Protein AF-A0A3D4JYQ1-F1 (afdb_monomer_lite)

Foldseek 3Di:
DDPVVVVVVVVVVVVCVPVQQVQKDKAKDQDPVDSFAEAEPDFGWIKIKIGNGQKFKDADPFKKKWKWWAWQFKWADDPPDNDTDTDRIDIDMDGQDPDPDPDRMRMDIGPRMGTGNPVPDQKIKMKMWIAQMWIDHPHDIDGHHPVRTSIDIDMGGYHYPFFDADDQWDKDWPDALEQEQAPVFDKDKIKIWTWRQDPFKWWAAQPKFKDKFFDQLVQWDPVLNPQQQKFKAFPPPRHTQAFDRADPVHNTGGGPGTDIRGHGGTIMTMGIRTTGHHADPVNHFAWGKMWMWIDDTPRHHTDIDIDIRTYDDDDDDD

Structure (mmCIF, N/CA/C/O backbone):
data_AF-A0A3D4JYQ1-F1
#
_entry.id   AF-A0A3D4JYQ1-F1
#
loop_
_atom_site.group_PDB
_atom_site.id
_atom_site.type_symbol
_atom_site.label_atom_id
_atom_site.label_alt_id
_atom_site.label_comp_id
_atom_site.label_asym_id
_atom_site.label_entity_id
_atom_site.label_seq_id
_atom_site.pdbx_PDB_ins_code
_atom_site.Cartn_x
_atom_site.Cartn_y
_atom_site.Cartn_z
_atom_site.occupancy
_atom_site.B_iso_or_equiv
_atom_site.auth_seq_id
_atom_site.auth_comp_id
_atom_site.auth_asym_id
_atom_site.auth_atom_id
_atom_site.pdbx_PDB_model_num
ATOM 1 N N . GLU A 1 1 ? 30.936 3.587 36.027 1.00 44.81 1 GLU A N 1
ATOM 2 C CA . GLU A 1 1 ? 29.499 3.406 35.729 1.00 44.81 1 GLU A CA 1
ATOM 3 C C . GLU A 1 1 ? 28.766 4.711 35.993 1.00 44.81 1 GLU A C 1
ATOM 5 O O . GLU A 1 1 ? 29.035 5.365 36.992 1.00 44.81 1 GLU A O 1
ATOM 10 N N . ASN A 1 2 ? 27.949 5.151 35.038 1.00 40.50 2 ASN A N 1
ATOM 11 C CA . ASN A 1 2 ? 27.392 6.502 34.993 1.00 40.50 2 ASN A CA 1
ATOM 12 C C . ASN A 1 2 ? 26.253 6.668 36.011 1.00 40.50 2 ASN A C 1
ATOM 14 O O . ASN A 1 2 ? 25.218 6.021 35.871 1.00 40.50 2 ASN A O 1
ATOM 18 N N . LEU A 1 3 ? 26.404 7.590 36.969 1.00 45.00 3 LEU A N 1
ATOM 19 C CA . LEU A 1 3 ? 25.365 7.990 37.939 1.00 45.00 3 LEU A CA 1
ATOM 20 C C . LEU A 1 3 ? 24.028 8.367 37.267 1.00 45.00 3 LEU A C 1
ATOM 22 O O . LEU A 1 3 ? 22.957 8.178 37.844 1.00 45.00 3 LEU A O 1
ATOM 26 N N . VAL A 1 4 ? 24.087 8.840 36.018 1.00 45.72 4 VAL A N 1
ATOM 27 C CA . VAL A 1 4 ? 22.922 9.155 35.179 1.00 45.72 4 VAL A CA 1
ATOM 28 C C . VAL A 1 4 ? 22.135 7.893 34.798 1.00 45.72 4 VAL A C 1
ATOM 30 O O . VAL A 1 4 ? 20.911 7.893 34.888 1.00 45.72 4 VAL A O 1
ATOM 33 N N . ASN A 1 5 ? 22.812 6.785 34.479 1.00 45.00 5 ASN A N 1
ATOM 34 C CA . ASN A 1 5 ? 22.151 5.523 34.126 1.00 45.00 5 ASN A CA 1
ATOM 35 C C . ASN A 1 5 ? 21.511 4.857 35.350 1.00 45.00 5 ASN A C 1
ATOM 37 O O . ASN A 1 5 ? 20.438 4.270 35.239 1.00 45.00 5 ASN A O 1
ATOM 41 N N . THR A 1 6 ? 22.106 5.005 36.537 1.00 50.09 6 THR A N 1
ATOM 42 C CA . THR A 1 6 ? 21.517 4.505 37.789 1.00 50.09 6 THR A CA 1
ATOM 43 C C . THR A 1 6 ? 20.301 5.332 38.220 1.00 50.09 6 THR A C 1
ATOM 45 O O . THR A 1 6 ? 19.352 4.783 38.778 1.00 50.09 6 THR A O 1
ATOM 48 N N . SER A 1 7 ? 20.301 6.643 37.943 1.00 44.47 7 SER A N 1
ATOM 49 C CA . SER A 1 7 ? 19.170 7.541 38.216 1.00 44.47 7 SER A CA 1
ATOM 50 C C . SER A 1 7 ? 17.996 7.290 37.265 1.00 44.47 7 SER A C 1
ATOM 52 O O . SER A 1 7 ? 16.873 7.115 37.729 1.00 44.47 7 SER A O 1
ATOM 54 N N . ILE A 1 8 ? 18.257 7.152 35.958 1.00 50.72 8 ILE A N 1
ATOM 55 C CA . ILE A 1 8 ? 17.245 6.769 34.956 1.00 50.72 8 ILE A CA 1
ATOM 56 C C . ILE A 1 8 ? 16.691 5.373 35.264 1.00 50.72 8 ILE A C 1
ATOM 58 O O . ILE A 1 8 ? 15.478 5.181 35.259 1.00 50.72 8 ILE A O 1
ATOM 62 N N . GLY A 1 9 ? 17.561 4.427 35.633 1.00 38.31 9 GLY A N 1
ATOM 63 C CA . GLY A 1 9 ? 17.165 3.100 36.098 1.00 38.31 9 GLY A CA 1
ATOM 64 C C . GLY A 1 9 ? 16.239 3.167 37.311 1.00 38.31 9 GLY A C 1
ATOM 65 O O . GLY A 1 9 ? 15.162 2.583 37.282 1.00 38.31 9 GLY A O 1
ATOM 66 N N . LYS A 1 10 ? 16.582 3.942 38.350 1.00 45.69 10 LYS A N 1
ATOM 67 C CA . LYS A 1 10 ? 15.708 4.149 39.520 1.00 45.69 10 LYS A CA 1
ATOM 68 C C . LYS A 1 10 ? 14.401 4.869 39.180 1.00 45.69 10 LYS A C 1
ATOM 70 O O . LYS A 1 10 ? 13.386 4.527 39.774 1.00 45.69 10 LYS A O 1
ATOM 75 N N . HIS A 1 11 ? 14.395 5.815 38.241 1.00 38.16 11 HIS A N 1
ATOM 76 C CA . HIS A 1 11 ? 13.181 6.520 37.812 1.00 38.16 11 HIS A CA 1
ATOM 77 C C . HIS A 1 11 ? 12.234 5.597 37.028 1.00 38.16 11 HIS A C 1
ATOM 79 O O . HIS A 1 11 ? 11.039 5.568 37.311 1.00 38.16 11 HIS A O 1
ATOM 85 N N . LEU A 1 12 ? 12.770 4.745 36.149 1.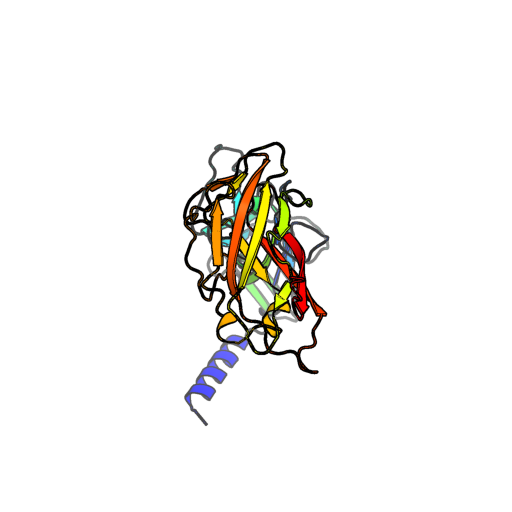00 38.06 12 LEU A N 1
ATOM 86 C CA . LEU A 1 12 ? 12.016 3.681 35.474 1.00 38.06 12 LEU A CA 1
ATOM 87 C C . LEU A 1 12 ? 11.562 2.581 36.457 1.00 38.06 12 LEU A C 1
ATOM 89 O O . LEU A 1 12 ? 10.465 2.044 36.326 1.00 38.06 12 LEU A O 1
ATOM 93 N N . THR A 1 13 ? 12.353 2.294 37.498 1.00 39.12 13 THR A N 1
ATOM 94 C CA . THR A 1 13 ? 11.993 1.341 38.572 1.00 39.12 13 THR A CA 1
ATOM 95 C C . THR A 1 13 ? 10.912 1.907 39.516 1.00 39.12 13 THR A C 1
ATOM 97 O O . THR A 1 13 ? 10.127 1.166 40.099 1.00 39.12 13 THR A O 1
ATOM 100 N N . LEU A 1 14 ? 10.845 3.233 39.687 1.00 36.00 14 LEU A N 1
ATOM 101 C CA . LEU A 1 14 ? 9.805 3.915 40.471 1.00 36.00 14 LEU A CA 1
ATOM 102 C C . LEU A 1 14 ? 8.506 4.109 39.676 1.00 36.00 14 LEU A C 1
ATOM 104 O O . LEU A 1 14 ? 7.437 4.045 40.275 1.00 36.00 14 LEU A O 1
ATOM 108 N N . LEU A 1 15 ? 8.577 4.260 38.349 1.00 37.56 15 LEU A N 1
ATOM 109 C CA . LEU A 1 15 ? 7.403 4.239 37.464 1.00 37.56 15 LEU A CA 1
ATOM 110 C C . LEU A 1 15 ? 6.826 2.822 37.283 1.00 37.56 15 LEU A C 1
ATOM 112 O O . LEU A 1 15 ? 5.616 2.673 37.161 1.00 37.56 15 LEU A O 1
ATOM 116 N N . SER A 1 16 ? 7.660 1.781 37.379 1.00 33.56 16 SER A N 1
ATOM 117 C CA . SER A 1 16 ? 7.231 0.368 37.386 1.00 33.56 16 SER A CA 1
ATOM 118 C C . SER A 1 16 ? 6.733 -0.139 38.749 1.00 33.56 16 SER A C 1
ATOM 120 O O . SER A 1 16 ? 6.305 -1.285 38.863 1.00 33.56 16 SER A O 1
ATOM 122 N N . LYS A 1 17 ? 6.653 0.714 39.784 1.00 36.03 17 LYS A N 1
ATOM 123 C CA . LYS A 1 17 ? 5.903 0.422 41.027 1.00 36.03 17 LYS A CA 1
ATOM 124 C C . LYS A 1 17 ? 4.383 0.614 40.885 1.00 36.03 17 LYS A C 1
ATOM 126 O O . LYS A 1 17 ? 3.690 0.940 41.843 1.00 36.03 17 LYS A O 1
ATOM 131 N N . SER A 1 18 ? 3.856 0.357 39.694 1.00 41.53 18 SER A N 1
ATOM 132 C CA . SER A 1 18 ? 2.449 0.037 39.466 1.00 41.53 18 SER A CA 1
ATOM 133 C C . SER A 1 18 ? 2.370 -1.132 38.482 1.00 41.53 18 SER A C 1
ATOM 135 O O . SER A 1 18 ? 1.742 -1.027 37.433 1.00 41.53 18 SER A O 1
ATOM 137 N N . THR A 1 19 ? 2.981 -2.262 38.853 1.00 47.16 19 THR A N 1
ATOM 138 C CA . THR A 1 19 ? 2.891 -3.573 38.173 1.00 47.16 19 THR A CA 1
ATOM 139 C C . THR A 1 19 ? 1.460 -4.008 37.835 1.00 47.16 19 THR A C 1
ATOM 141 O O . THR A 1 19 ? 1.256 -4.889 37.009 1.00 47.16 19 THR A O 1
ATOM 144 N N . LEU A 1 20 ? 0.461 -3.381 38.456 1.00 50.88 20 LEU A N 1
ATOM 145 C CA . LEU A 1 20 ? -0.956 -3.585 38.191 1.00 50.88 20 LEU A CA 1
ATOM 146 C C . LEU A 1 20 ? -1.379 -3.151 36.765 1.00 50.88 20 LEU A C 1
ATOM 148 O O . LEU A 1 20 ? -2.205 -3.816 36.153 1.00 50.88 20 LEU A O 1
ATOM 152 N N . ILE A 1 21 ? -0.829 -2.067 36.203 1.00 61.91 21 ILE A N 1
ATOM 153 C CA . ILE A 1 21 ? -1.403 -1.445 34.987 1.00 61.91 21 ILE A CA 1
ATOM 154 C C . ILE A 1 21 ? -0.822 -2.019 33.687 1.00 61.91 21 ILE A C 1
ATOM 156 O O . ILE A 1 21 ? -1.546 -2.089 32.700 1.00 61.91 21 ILE A O 1
ATOM 160 N N . ASP A 1 22 ? 0.422 -2.510 33.692 1.00 63.75 22 ASP A N 1
ATOM 161 C CA . ASP A 1 22 ? 1.085 -3.047 32.485 1.00 63.75 22 ASP A CA 1
ATOM 162 C C . ASP A 1 22 ? 0.360 -4.266 31.882 1.00 63.75 22 ASP A C 1
ATOM 164 O O . ASP A 1 22 ? 0.556 -4.602 30.715 1.00 63.75 22 ASP A O 1
ATOM 168 N N . THR A 1 23 ? -0.490 -4.931 32.670 1.00 75.88 23 THR A N 1
ATOM 169 C CA . THR A 1 23 ? -1.292 -6.083 32.227 1.00 75.88 23 THR A CA 1
ATOM 170 C C . THR A 1 23 ? -2.597 -5.694 31.535 1.00 75.88 23 THR A C 1
ATOM 172 O O . THR A 1 23 ? -3.192 -6.527 30.850 1.00 75.88 23 THR A O 1
ATOM 175 N N . VAL A 1 24 ? -3.038 -4.440 31.678 1.00 84.56 24 VAL A N 1
ATOM 176 C CA . VAL A 1 24 ? -4.292 -3.964 31.096 1.00 84.56 24 VAL A CA 1
ATOM 177 C C . VAL A 1 24 ? -4.022 -3.419 29.701 1.00 84.56 24 VAL A C 1
ATOM 179 O O . VAL A 1 24 ? -3.227 -2.503 29.502 1.00 84.56 24 VAL A O 1
ATOM 182 N N . SER A 1 25 ? -4.714 -3.970 28.713 1.00 90.25 25 SER A N 1
ATOM 183 C CA . SER A 1 25 ? -4.625 -3.557 27.315 1.00 90.25 25 SER A CA 1
ATOM 184 C C . SER A 1 25 ? -6.021 -3.442 26.716 1.00 90.25 25 SER A C 1
ATOM 186 O O . SER A 1 25 ? -7.026 -3.661 27.384 1.00 90.25 25 SER A O 1
ATOM 188 N N . PHE A 1 26 ? -6.102 -3.115 25.434 1.00 90.06 26 PHE A N 1
ATOM 189 C CA . PHE A 1 26 ? -7.347 -3.180 24.682 1.00 90.06 26 PHE A CA 1
ATOM 190 C C . PHE A 1 26 ? -7.100 -3.718 23.278 1.00 90.06 26 PHE A C 1
ATOM 192 O O . PHE A 1 26 ? -5.995 -3.613 22.742 1.00 90.06 26 PHE A O 1
ATOM 199 N N . ALA A 1 27 ? -8.120 -4.313 22.681 1.00 90.06 27 ALA A N 1
ATOM 200 C CA . ALA A 1 27 ? -8.136 -4.733 21.294 1.00 90.06 27 ALA A CA 1
ATOM 201 C C . ALA A 1 27 ? -9.132 -3.880 20.508 1.00 90.06 27 ALA A C 1
ATOM 203 O O . ALA A 1 27 ? -10.183 -3.480 21.013 1.00 90.06 27 ALA A O 1
ATOM 204 N N . LEU A 1 28 ? -8.765 -3.610 19.260 1.00 90.25 28 LEU A N 1
ATOM 205 C CA . LEU A 1 28 ? -9.634 -3.048 18.244 1.00 90.25 28 LEU A CA 1
ATOM 206 C C . LEU A 1 28 ? -9.586 -3.991 17.049 1.00 90.25 28 LEU A C 1
ATOM 208 O O . LEU A 1 28 ? -8.499 -4.299 16.561 1.00 90.25 28 LEU A O 1
ATOM 212 N N . SER A 1 29 ? -10.742 -4.443 16.582 1.00 89.25 29 SER A N 1
ATOM 213 C CA . SER A 1 29 ? -10.836 -5.320 15.418 1.00 89.25 29 SER A CA 1
ATOM 214 C C . SER A 1 29 ? -12.083 -4.999 14.612 1.00 89.25 29 SER A C 1
ATOM 216 O O . SER A 1 29 ? -13.152 -4.737 15.151 1.00 89.25 29 SER A O 1
ATOM 218 N N . ASN A 1 30 ? -11.963 -4.997 13.294 1.00 87.50 30 ASN A N 1
ATOM 219 C CA . ASN A 1 30 ? -13.102 -4.855 12.385 1.00 87.50 30 ASN A CA 1
ATOM 220 C C . ASN A 1 30 ? -13.182 -6.018 11.381 1.00 87.50 30 ASN A C 1
ATOM 222 O O . ASN A 1 30 ? -14.046 -6.048 10.508 1.00 87.50 30 ASN A O 1
ATOM 226 N N . ASN A 1 31 ? -12.286 -6.996 11.524 1.00 82.50 31 ASN A N 1
ATOM 227 C CA . ASN A 1 31 ? -12.280 -8.241 10.779 1.00 82.50 31 ASN A CA 1
ATOM 228 C C . ASN A 1 31 ? -11.746 -9.362 11.690 1.00 82.50 31 ASN A C 1
ATOM 230 O O . ASN A 1 31 ? -10.709 -9.199 12.321 1.00 82.50 31 ASN A O 1
ATOM 234 N N . SER A 1 32 ? -12.447 -10.496 11.766 1.00 78.00 32 SER A N 1
ATOM 235 C CA . SER A 1 32 ? -12.074 -11.632 12.622 1.00 78.00 32 SER A CA 1
ATOM 236 C C . SER A 1 32 ? -10.966 -12.521 12.045 1.00 78.00 32 SER A C 1
ATOM 238 O O . SER A 1 32 ? -10.441 -13.374 12.752 1.00 78.00 32 SER A O 1
ATOM 240 N N . ALA A 1 33 ? -10.637 -12.378 10.759 1.00 73.06 33 ALA A N 1
ATOM 241 C CA . ALA A 1 33 ? -9.620 -13.182 10.082 1.00 73.06 33 ALA A CA 1
ATOM 242 C C . ALA A 1 33 ? -8.196 -12.637 10.270 1.00 73.06 33 ALA A C 1
ATOM 244 O O . ALA A 1 33 ? -7.227 -13.355 10.027 1.00 73.06 33 ALA A O 1
ATOM 245 N N . PHE A 1 34 ? -8.063 -11.373 10.677 1.00 74.06 34 PHE A N 1
ATOM 246 C CA . PHE A 1 34 ? -6.782 -10.687 10.777 1.00 74.06 34 PHE A CA 1
ATOM 247 C C . PHE A 1 34 ? -6.627 -10.044 12.151 1.00 74.06 34 PHE A C 1
ATOM 249 O O . PHE A 1 34 ? -7.538 -9.387 12.638 1.00 74.06 34 PHE A O 1
ATOM 256 N N . ASP A 1 35 ? -5.433 -10.148 12.729 1.00 76.38 35 ASP A N 1
ATOM 257 C CA . ASP A 1 35 ? -5.050 -9.431 13.954 1.00 76.38 35 ASP A CA 1
ATOM 258 C C . ASP A 1 35 ? -4.589 -7.988 13.643 1.00 76.38 35 ASP A C 1
ATOM 260 O O . ASP A 1 35 ? -3.552 -7.515 14.104 1.00 76.38 35 ASP A O 1
ATOM 264 N N . LYS A 1 36 ? -5.301 -7.311 12.731 1.00 84.00 36 LYS A N 1
ATOM 265 C CA . LYS A 1 36 ? -4.975 -5.969 12.216 1.00 84.00 36 LYS A CA 1
ATOM 266 C C . LYS A 1 36 ? -6.243 -5.154 12.004 1.00 84.00 36 LYS A C 1
ATOM 268 O O . LYS A 1 36 ? -7.322 -5.712 11.812 1.00 84.00 36 LYS A O 1
ATOM 273 N N . LEU A 1 37 ? -6.096 -3.832 11.958 1.00 87.81 37 LEU A N 1
ATOM 274 C CA . LEU A 1 37 ? -7.164 -2.945 11.506 1.00 87.81 37 LEU A CA 1
ATOM 275 C C . LEU A 1 37 ? -7.216 -2.966 9.981 1.00 87.81 37 LEU A C 1
ATOM 277 O O . LEU A 1 37 ? -6.256 -2.581 9.312 1.00 87.81 37 LEU A O 1
ATOM 281 N N . VAL A 1 38 ? -8.326 -3.450 9.433 1.00 83.00 38 VAL A N 1
ATOM 282 C CA . VAL A 1 38 ? -8.457 -3.713 8.000 1.00 83.00 38 VAL A CA 1
ATOM 283 C C . VAL A 1 38 ? -9.265 -2.608 7.335 1.00 83.00 38 VAL A C 1
ATOM 285 O O . VAL A 1 38 ? -10.319 -2.221 7.822 1.00 83.00 38 VAL A O 1
ATOM 288 N N . ILE A 1 39 ? -8.810 -2.098 6.202 1.00 82.62 39 ILE A N 1
ATOM 289 C CA . ILE A 1 39 ? -9.589 -1.181 5.378 1.00 82.62 39 ILE A CA 1
ATOM 290 C C . ILE A 1 39 ? -10.156 -1.978 4.210 1.00 82.62 39 ILE A C 1
ATOM 292 O O . ILE A 1 39 ? -9.409 -2.594 3.455 1.00 82.62 39 ILE A O 1
ATOM 296 N N . GLU A 1 40 ? -11.479 -2.008 4.085 1.00 77.06 40 GLU A N 1
ATOM 297 C CA . GLU A 1 40 ? -12.206 -2.826 3.107 1.00 77.06 40 GLU A CA 1
ATOM 298 C C . GLU A 1 40 ? -13.166 -1.956 2.291 1.00 77.06 40 GLU A C 1
ATOM 300 O O . GLU A 1 40 ? -13.439 -0.813 2.664 1.00 77.06 40 GLU A O 1
ATOM 305 N N . ASN A 1 41 ? -13.636 -2.470 1.146 1.00 69.06 41 ASN A N 1
ATOM 306 C CA . ASN A 1 41 ? -14.567 -1.730 0.281 1.00 69.06 41 ASN A CA 1
ATOM 307 C C . ASN A 1 41 ? -15.890 -1.462 1.005 1.00 69.06 41 ASN A C 1
ATOM 309 O O . ASN A 1 41 ? -16.410 -0.352 0.933 1.00 69.06 41 ASN A O 1
ATOM 313 N N . ASP A 1 42 ? -16.372 -2.465 1.739 1.00 73.69 42 ASP A N 1
ATOM 314 C CA . ASP A 1 42 ? -17.537 -2.359 2.604 1.00 73.69 42 ASP A CA 1
ATOM 315 C C . ASP A 1 42 ? -17.061 -2.099 4.040 1.00 73.69 42 ASP A C 1
ATOM 317 O O . ASP A 1 42 ? -16.436 -2.979 4.645 1.00 73.69 42 ASP A O 1
ATOM 321 N N . PRO A 1 43 ? -17.312 -0.905 4.608 1.00 70.56 43 PRO A N 1
ATOM 322 C CA . PRO A 1 43 ? -16.897 -0.598 5.966 1.00 70.56 43 PRO A CA 1
ATOM 323 C C . PRO A 1 43 ? -17.549 -1.562 6.957 1.00 70.56 43 PRO A C 1
ATOM 325 O O . PRO A 1 43 ? -18.772 -1.702 6.999 1.00 70.56 43 PRO A O 1
ATOM 328 N N . LYS A 1 44 ? -16.726 -2.202 7.786 1.00 80.38 44 LYS A N 1
ATOM 329 C CA . LYS A 1 44 ? -17.192 -3.037 8.895 1.00 80.38 44 LYS A CA 1
ATOM 330 C C . LYS A 1 44 ? -17.147 -2.267 10.215 1.00 80.38 44 LYS A C 1
ATOM 332 O O . LYS A 1 44 ? -16.206 -1.493 10.410 1.00 80.38 44 LYS A O 1
ATOM 337 N N . PRO A 1 45 ? -18.105 -2.509 11.131 1.00 83.12 45 PRO A N 1
ATOM 338 C CA . PRO A 1 45 ? -18.074 -1.933 12.470 1.00 83.12 45 PRO A CA 1
ATOM 339 C C . PRO A 1 45 ? -16.764 -2.241 13.195 1.00 83.12 45 PRO A C 1
ATOM 341 O O . PRO A 1 45 ? -16.210 -3.337 13.066 1.00 83.12 45 PRO A O 1
ATOM 344 N N . LEU A 1 46 ? -16.296 -1.289 14.001 1.00 86.94 46 LEU A N 1
ATOM 345 C CA . LEU A 1 46 ? -15.127 -1.488 14.849 1.00 86.94 46 LEU A CA 1
ATOM 346 C C . LEU A 1 46 ? -15.565 -2.107 16.180 1.00 86.94 46 LEU A C 1
ATOM 348 O O . LEU A 1 46 ? -16.352 -1.523 16.924 1.00 86.94 46 LEU A O 1
ATOM 352 N N . SER A 1 47 ? -15.044 -3.287 16.484 1.00 88.12 47 SER A N 1
ATOM 353 C CA . SER A 1 47 ? -15.209 -3.959 17.769 1.00 88.12 47 SER A CA 1
ATOM 354 C C . SER A 1 47 ? -14.096 -3.529 18.713 1.00 88.12 47 SER A C 1
ATOM 356 O O . SER A 1 47 ? -12.921 -3.520 18.348 1.00 88.12 47 SER A O 1
ATOM 358 N N . PHE A 1 48 ? -14.480 -3.169 19.929 1.00 88.12 48 PHE A N 1
ATOM 359 C CA . PHE A 1 48 ? -13.600 -2.823 21.032 1.00 88.12 48 PHE A CA 1
ATOM 360 C C . PHE A 1 48 ? -13.720 -3.878 22.126 1.00 88.12 48 PHE A C 1
ATOM 362 O O . PHE A 1 48 ? -14.830 -4.271 22.491 1.00 88.12 48 PHE A O 1
ATOM 369 N N . GLU A 1 49 ? -12.585 -4.264 22.697 1.00 88.44 49 GLU A N 1
ATOM 370 C CA . GLU A 1 49 ? -12.511 -5.120 23.876 1.00 88.44 49 GLU A CA 1
ATOM 371 C C . GLU A 1 49 ? -11.426 -4.608 24.824 1.00 88.44 49 GLU A C 1
ATOM 373 O O . GLU A 1 49 ? -10.273 -4.438 24.429 1.00 88.44 49 GLU A O 1
ATOM 378 N N . LEU A 1 50 ? -11.775 -4.378 26.088 1.00 87.81 50 LEU A N 1
ATOM 379 C CA . LEU A 1 50 ? -10.789 -4.186 27.142 1.00 87.81 50 LEU A CA 1
ATOM 380 C C . LEU A 1 50 ? -10.273 -5.547 27.602 1.00 87.81 50 LEU A C 1
ATOM 382 O O . LEU A 1 50 ? -11.058 -6.429 27.948 1.00 87.81 50 LEU A O 1
ATOM 386 N N . LEU A 1 51 ? -8.954 -5.668 27.670 1.00 89.00 51 LEU A N 1
ATOM 387 C CA . LEU A 1 51 ? -8.240 -6.846 28.131 1.00 89.00 51 LEU A CA 1
ATOM 388 C C . LEU A 1 51 ? -7.684 -6.539 29.527 1.00 89.00 51 LEU A C 1
ATOM 390 O O . LEU A 1 51 ? -6.620 -5.928 29.626 1.00 89.00 51 LEU A O 1
ATOM 394 N N . PRO A 1 52 ? -8.389 -6.908 30.609 1.00 81.81 52 PRO A N 1
ATOM 395 C CA . PRO A 1 52 ? -7.958 -6.579 31.967 1.00 81.81 52 PRO A CA 1
ATOM 396 C C . PRO A 1 52 ? -6.731 -7.357 32.457 1.00 81.81 52 PRO A C 1
ATOM 398 O O . PRO A 1 52 ? -6.212 -7.051 33.529 1.00 81.81 52 PRO A O 1
ATOM 401 N N . GLY A 1 53 ? -6.281 -8.372 31.714 1.00 84.62 53 GLY A N 1
ATOM 402 C CA . GLY A 1 53 ? -5.227 -9.272 32.165 1.00 84.62 53 GLY A CA 1
ATOM 403 C C . GLY A 1 53 ? -5.683 -10.058 33.393 1.00 84.62 53 GLY A C 1
ATOM 404 O O . GLY A 1 53 ? -6.684 -10.766 33.341 1.00 84.62 53 GLY A O 1
ATOM 405 N N . GLU A 1 54 ? -4.957 -9.913 34.498 1.00 82.19 54 GLU A N 1
ATOM 406 C CA . GLU A 1 54 ? -5.264 -10.569 35.778 1.00 82.19 54 GLU A CA 1
ATOM 407 C C . GLU A 1 54 ? -6.205 -9.734 36.671 1.00 82.19 54 GLU A C 1
ATOM 409 O O . GLU A 1 54 ? -6.470 -10.111 37.810 1.00 82.19 54 GLU A O 1
ATOM 414 N N . MET A 1 55 ? -6.692 -8.585 36.185 1.00 82.25 55 MET A N 1
ATOM 415 C CA . MET A 1 55 ? -7.595 -7.702 36.931 1.00 82.25 55 MET A CA 1
ATOM 416 C C . MET A 1 55 ? -9.056 -8.119 36.778 1.00 82.25 55 MET A C 1
ATOM 418 O O . MET A 1 55 ? -9.498 -8.542 35.711 1.00 82.25 55 MET A O 1
ATOM 422 N N . THR A 1 56 ? -9.854 -7.866 37.808 1.00 83.44 56 THR A N 1
ATOM 423 C CA . THR A 1 56 ? -11.308 -7.760 37.671 1.00 83.44 56 THR A CA 1
ATOM 424 C C . THR A 1 56 ? -11.700 -6.308 37.416 1.00 83.44 56 THR A C 1
ATOM 426 O O . THR A 1 56 ? -11.051 -5.377 37.901 1.00 83.44 56 THR A O 1
ATOM 429 N N . ILE A 1 57 ? -12.756 -6.105 36.623 1.00 82.44 57 ILE A N 1
ATOM 430 C CA . ILE A 1 57 ? -13.274 -4.774 36.303 1.00 82.44 57 ILE A CA 1
ATOM 431 C C . ILE A 1 57 ? -14.660 -4.607 36.915 1.00 82.44 57 ILE A C 1
ATOM 433 O O . ILE A 1 57 ? -15.594 -5.322 36.556 1.00 82.44 57 ILE A O 1
ATOM 437 N N . GLU A 1 58 ? -14.815 -3.595 37.760 1.00 82.56 58 GLU A N 1
ATOM 438 C CA . GLU A 1 58 ? -16.113 -3.153 38.260 1.00 82.56 58 GLU A CA 1
ATOM 439 C C . GLU A 1 58 ? -16.525 -1.846 37.574 1.00 82.56 58 GLU A C 1
ATOM 441 O O . GLU A 1 58 ? -15.765 -0.872 37.508 1.00 82.56 58 GLU A O 1
ATOM 446 N N . ARG A 1 59 ? -17.749 -1.835 37.038 1.00 76.25 59 ARG A N 1
ATOM 447 C CA . ARG A 1 59 ? -18.339 -0.683 36.345 1.00 76.25 59 ARG A CA 1
ATOM 448 C C . ARG A 1 59 ? -19.115 0.178 37.335 1.00 76.25 59 ARG A C 1
ATOM 450 O O . ARG A 1 59 ? -19.749 -0.338 38.250 1.00 76.25 59 ARG A O 1
ATOM 457 N N . GLN A 1 60 ? -19.105 1.483 37.107 1.00 74.81 60 GLN A N 1
ATOM 458 C CA . GLN A 1 60 ? -19.979 2.438 37.787 1.00 74.81 60 GLN A CA 1
ATOM 459 C C . GLN A 1 60 ? -21.058 2.913 36.801 1.00 74.81 60 GLN A C 1
ATOM 461 O O . GLN A 1 60 ? -20.853 2.856 35.590 1.00 74.81 60 GLN A O 1
ATOM 466 N N . ASP A 1 61 ? -22.184 3.442 37.288 1.00 69.81 61 ASP A N 1
ATOM 467 C CA . ASP A 1 61 ? -23.357 3.802 36.459 1.00 69.81 61 ASP A CA 1
ATOM 468 C C . ASP A 1 61 ? -23.069 4.777 35.297 1.00 69.81 61 ASP A C 1
ATOM 470 O O . ASP A 1 61 ? -23.857 4.894 34.363 1.00 69.81 61 ASP A O 1
ATOM 474 N N . ASN A 1 62 ? -21.925 5.467 35.330 1.00 75.75 62 ASN A N 1
ATOM 475 C CA . ASN A 1 62 ? -21.470 6.394 34.295 1.00 75.75 62 ASN A CA 1
ATOM 476 C C . ASN A 1 62 ? -20.084 6.028 33.740 1.00 75.75 62 ASN A C 1
ATOM 478 O O . ASN A 1 62 ? -19.306 6.926 33.388 1.00 75.75 62 ASN A O 1
ATOM 482 N N . SER A 1 63 ? -19.732 4.739 33.708 1.00 77.94 63 SER A N 1
ATOM 483 C CA . SER A 1 63 ? -18.520 4.279 33.031 1.00 77.94 63 SER A CA 1
ATOM 484 C C . SER A 1 63 ? -18.560 4.686 31.564 1.00 77.94 63 SER A C 1
ATOM 486 O O . SER A 1 63 ? -19.510 4.403 30.831 1.00 77.94 63 SER A O 1
ATOM 488 N N . ALA A 1 64 ? -17.502 5.351 31.132 1.00 80.00 64 ALA A N 1
ATOM 489 C CA . ALA A 1 64 ? -17.355 5.802 29.764 1.00 80.00 64 ALA A CA 1
ATOM 490 C C . ALA A 1 64 ? -15.904 5.655 29.362 1.00 80.00 64 ALA A C 1
ATOM 492 O O . ALA A 1 64 ? -15.005 5.695 30.206 1.00 80.00 64 ALA A O 1
ATOM 493 N N . ALA A 1 65 ? -15.668 5.539 28.069 1.00 83.56 65 ALA A N 1
ATOM 494 C CA . ALA A 1 65 ? -14.315 5.599 27.577 1.00 83.56 65 ALA A CA 1
ATOM 495 C C . ALA A 1 65 ? -14.234 6.338 26.248 1.00 83.56 65 ALA A C 1
ATOM 497 O O . ALA A 1 65 ? -15.252 6.661 25.629 1.00 83.56 65 ALA A O 1
ATOM 498 N N . LYS A 1 66 ? -13.014 6.738 25.905 1.00 86.00 66 LYS A N 1
ATOM 499 C CA . LYS A 1 66 ? -12.705 7.575 24.755 1.00 86.00 66 LYS A CA 1
ATOM 500 C C . LYS A 1 66 ? -11.529 6.985 24.001 1.00 86.00 66 LYS A C 1
ATOM 502 O O . LYS A 1 66 ? -10.500 6.712 24.610 1.00 86.00 66 LYS A O 1
ATOM 507 N N . LEU A 1 67 ? -11.679 6.815 22.692 1.00 86.06 67 LEU A N 1
ATOM 508 C CA . LEU A 1 67 ? -10.554 6.554 21.797 1.00 86.06 67 LEU A CA 1
ATOM 509 C C . LEU A 1 67 ? -10.106 7.877 21.187 1.00 86.06 67 LEU A C 1
ATOM 511 O O . LEU A 1 67 ? -10.943 8.648 20.711 1.00 86.06 67 LEU A O 1
ATOM 515 N N . LYS A 1 68 ? -8.797 8.115 21.201 1.00 86.31 68 LYS A N 1
ATOM 516 C CA . LYS A 1 68 ? -8.136 9.241 20.545 1.00 86.31 68 LYS A CA 1
ATOM 517 C C . LYS A 1 68 ? -7.165 8.712 19.502 1.00 86.31 68 LYS A C 1
ATOM 519 O O . LYS A 1 68 ? -6.367 7.816 19.788 1.00 86.31 68 LYS A O 1
ATOM 524 N N . VAL A 1 69 ? -7.233 9.275 18.301 1.00 82.69 69 VAL A N 1
ATOM 525 C CA . VAL A 1 69 ? -6.335 8.951 17.187 1.00 82.69 69 VAL A CA 1
ATOM 526 C C . VAL A 1 69 ? -5.972 10.200 16.406 1.00 82.69 69 VAL A C 1
ATOM 528 O O . VAL A 1 69 ? -6.758 11.147 16.349 1.00 82.69 69 VAL A O 1
ATOM 531 N N . LYS A 1 70 ? -4.820 10.146 15.733 1.00 74.19 70 LYS A N 1
ATOM 532 C CA . LYS A 1 70 ? -4.387 11.185 14.800 1.00 74.19 70 LYS A CA 1
ATOM 533 C C . LYS A 1 70 ? -5.376 11.333 13.635 1.00 74.19 70 LYS A C 1
ATOM 535 O O . LYS A 1 70 ? -5.915 10.344 13.129 1.00 74.19 70 LYS A O 1
ATOM 540 N N . LYS A 1 71 ? -5.558 12.573 13.174 1.00 70.62 71 LYS A N 1
ATOM 541 C CA . LYS A 1 71 ? -6.368 12.936 12.004 1.00 70.62 71 LYS A CA 1
ATOM 542 C C . LYS A 1 71 ? -6.153 12.042 10.789 1.00 70.62 71 LYS A C 1
ATOM 544 O O . LYS A 1 71 ? -5.033 11.665 10.449 1.00 70.62 71 LYS A O 1
ATOM 549 N N . GLY A 1 72 ? -7.250 11.810 10.072 1.00 67.44 72 GLY A N 1
ATOM 550 C CA . GLY A 1 72 ? -7.246 11.102 8.798 1.00 67.44 72 GLY A CA 1
ATOM 551 C C . GLY A 1 72 ? -7.314 9.586 8.940 1.00 67.44 72 GLY A C 1
ATOM 552 O O . GLY A 1 72 ? -7.233 8.904 7.924 1.00 67.44 72 GLY A O 1
ATOM 553 N N . PHE A 1 73 ? -7.484 9.049 10.152 1.00 78.19 73 PHE A N 1
ATOM 554 C CA . PHE A 1 73 ? -7.600 7.607 10.350 1.00 78.19 73 PHE A CA 1
ATOM 555 C C . PHE A 1 73 ? -9.036 7.099 10.428 1.00 78.19 73 PHE A C 1
ATOM 557 O O . PHE A 1 73 ? -9.401 6.202 9.674 1.00 78.19 73 PHE A O 1
ATOM 564 N N . PHE A 1 74 ? -9.846 7.673 11.312 1.00 77.56 74 PHE A N 1
ATOM 565 C CA . PHE A 1 74 ? -11.253 7.324 11.461 1.00 77.56 74 PHE A CA 1
ATOM 566 C C . PHE A 1 74 ? -12.147 8.389 10.821 1.00 77.56 74 PHE A C 1
ATOM 568 O O . PHE A 1 74 ? -11.838 9.579 10.864 1.00 77.56 74 PHE A O 1
ATOM 575 N N . GLN A 1 75 ? -13.277 7.954 10.275 1.00 75.12 75 GLN A N 1
ATOM 576 C CA . GLN A 1 75 ? -14.349 8.805 9.775 1.00 75.12 75 GLN A CA 1
ATOM 577 C C . GLN A 1 75 ? -15.678 8.313 10.357 1.00 75.12 75 GLN A C 1
ATOM 579 O O . GLN A 1 75 ? -16.042 7.150 10.180 1.00 75.12 75 GLN A O 1
ATOM 584 N N . TYR A 1 76 ? -16.390 9.199 11.057 1.00 71.31 76 TYR A N 1
ATOM 585 C CA . TYR A 1 76 ? -17.679 8.909 11.686 1.00 71.31 76 TYR A CA 1
ATOM 586 C C . TYR A 1 76 ? -18.829 9.482 10.850 1.00 71.31 76 TYR A C 1
ATOM 588 O O . TYR A 1 76 ? -18.766 10.637 10.425 1.00 71.31 76 TYR A O 1
ATOM 596 N N . SER A 1 77 ? -19.882 8.696 10.621 1.00 62.28 77 SER A N 1
ATOM 597 C CA . SER A 1 77 ? -21.108 9.183 9.979 1.00 62.28 77 SER A CA 1
ATOM 598 C C . SER A 1 77 ? -22.076 9.708 11.038 1.00 62.28 77 SER A C 1
ATOM 600 O O . SER A 1 77 ? -22.732 8.942 11.739 1.00 62.28 77 SER A O 1
ATOM 602 N N . ALA A 1 78 ? -22.182 11.031 11.177 1.00 53.81 78 ALA A N 1
ATOM 603 C CA . ALA A 1 78 ? -23.159 11.634 12.077 1.00 53.81 78 ALA A CA 1
ATOM 604 C C . ALA A 1 78 ? -24.570 11.552 11.465 1.00 53.81 78 ALA A C 1
ATOM 606 O O . ALA A 1 78 ? -24.917 12.318 10.565 1.00 53.81 78 ALA A O 1
ATOM 607 N N . VAL A 1 79 ? -25.402 10.650 11.999 1.00 44.56 79 VAL A N 1
ATOM 608 C CA . VAL A 1 79 ? -26.794 10.378 11.570 1.00 44.56 79 VAL A CA 1
ATOM 609 C C . VAL A 1 79 ? -27.693 11.633 11.558 1.00 44.56 79 VAL A C 1
ATOM 611 O O . VAL A 1 79 ? -28.749 11.628 10.935 1.00 44.56 79 VAL A O 1
ATOM 614 N N . GLN A 1 80 ? -27.295 12.731 12.213 1.00 39.47 80 GLN A N 1
ATOM 615 C CA . GLN A 1 80 ? -28.132 13.927 12.373 1.00 39.47 80 GLN A CA 1
ATOM 616 C C . GLN A 1 80 ? -27.714 15.153 11.552 1.00 39.47 80 GLN A C 1
ATOM 618 O O . GLN A 1 80 ? -28.493 16.102 11.498 1.00 39.47 80 GLN A O 1
ATOM 623 N N . THR A 1 81 ? -26.540 15.182 10.914 1.00 36.41 81 THR A N 1
ATOM 624 C CA . THR A 1 81 ? -26.036 16.445 10.334 1.00 36.41 81 THR A CA 1
ATOM 625 C C . THR A 1 81 ? -25.552 16.382 8.890 1.00 36.41 81 THR A C 1
ATOM 627 O O . THR A 1 81 ? -25.263 17.443 8.349 1.00 36.41 81 THR A O 1
ATOM 630 N N . ASN A 1 82 ? -25.465 15.214 8.231 1.00 42.12 82 ASN A N 1
ATOM 631 C CA . ASN A 1 82 ? -24.806 15.075 6.910 1.00 42.12 82 ASN A CA 1
ATOM 632 C C . ASN A 1 82 ? -23.397 15.714 6.847 1.00 42.12 82 ASN A C 1
ATOM 634 O O . ASN A 1 82 ? -22.836 15.893 5.768 1.00 42.12 82 ASN A O 1
ATOM 638 N N . ASN A 1 83 ? -22.815 16.040 8.002 1.00 37.41 83 ASN A N 1
ATOM 639 C CA . ASN A 1 83 ? -21.523 16.679 8.125 1.00 37.41 83 ASN A CA 1
ATOM 640 C C . ASN A 1 83 ? -20.518 15.607 8.526 1.00 37.41 83 ASN A C 1
ATOM 642 O O . ASN A 1 83 ? -20.624 14.993 9.587 1.00 37.41 83 ASN A O 1
ATOM 646 N N . THR A 1 84 ? -19.531 15.390 7.666 1.00 51.41 84 THR A N 1
ATOM 647 C CA . THR A 1 84 ? -18.294 14.701 8.025 1.00 51.41 84 THR A CA 1
ATOM 648 C C . THR A 1 84 ? -17.456 15.646 8.876 1.00 51.41 84 THR A C 1
ATOM 650 O O . THR A 1 84 ? -16.919 16.625 8.358 1.00 51.41 84 THR A O 1
ATOM 653 N N . GLU A 1 85 ? -17.362 15.386 10.178 1.00 48.19 85 GLU A N 1
ATOM 654 C CA . GLU A 1 85 ? -16.456 16.131 11.052 1.00 48.19 85 GLU A CA 1
ATOM 655 C C . GLU A 1 85 ? -15.036 15.559 10.952 1.00 48.19 85 GLU A C 1
ATOM 657 O O . GLU A 1 85 ? -14.784 14.396 11.269 1.00 48.19 85 GLU A O 1
ATOM 662 N N . GLU A 1 86 ? -14.099 16.396 10.505 1.00 46.78 86 GLU A N 1
ATOM 663 C CA . GLU A 1 86 ? -12.664 16.123 10.528 1.00 46.78 86 GLU A CA 1
ATOM 664 C C . GLU A 1 86 ? -12.014 16.950 11.652 1.00 46.78 86 GLU A C 1
ATOM 666 O O . GLU A 1 86 ? -11.862 18.163 11.526 1.00 46.78 86 GLU A O 1
ATOM 671 N N . SER A 1 87 ? -11.609 16.299 12.745 1.00 47.69 87 SER A N 1
ATOM 672 C CA . SER A 1 87 ? -10.851 16.904 13.856 1.00 47.69 87 SER A CA 1
ATOM 673 C C . SER A 1 87 ? -9.419 16.355 13.894 1.00 47.69 87 SER A C 1
ATOM 675 O O . SER A 1 87 ? -9.172 15.242 13.422 1.00 47.69 87 SER A O 1
ATOM 677 N N . ASP A 1 88 ? -8.475 17.139 14.431 1.00 43.06 88 ASP A N 1
ATOM 678 C CA . ASP A 1 88 ? -7.065 16.739 14.588 1.00 43.06 88 ASP A CA 1
ATOM 679 C C . ASP A 1 88 ? -6.906 15.524 15.512 1.00 43.06 88 ASP A C 1
ATOM 681 O O . ASP A 1 88 ? -6.111 14.624 15.228 1.00 43.06 88 ASP A O 1
ATOM 685 N N . ASP A 1 89 ? -7.769 15.472 16.526 1.00 54.06 89 ASP A N 1
ATOM 686 C CA . ASP A 1 89 ? -8.022 14.318 17.373 1.00 54.06 89 ASP A CA 1
ATOM 687 C C . ASP A 1 89 ? -9.483 13.905 17.181 1.00 54.06 89 ASP A C 1
ATOM 689 O O . ASP A 1 89 ? -10.405 14.653 17.540 1.00 54.06 89 ASP A O 1
ATOM 693 N N . LEU A 1 90 ? -9.725 12.727 16.597 1.00 61.72 90 LEU A N 1
ATOM 694 C CA . LEU A 1 90 ? -11.081 12.180 16.585 1.00 61.72 90 LEU A CA 1
ATOM 695 C C . LEU A 1 90 ? -11.344 11.514 17.933 1.00 61.72 90 LEU A C 1
ATOM 697 O O . LEU A 1 90 ? -10.741 10.494 18.262 1.00 61.72 90 LEU A O 1
ATOM 701 N N . HIS A 1 91 ? -12.257 12.104 18.701 1.00 68.62 91 HIS A N 1
ATOM 702 C CA . HIS A 1 91 ? -12.686 11.596 19.997 1.00 68.62 91 HIS A CA 1
ATOM 703 C C . HIS A 1 91 ? -13.928 10.726 19.842 1.00 68.62 91 HIS A C 1
ATOM 705 O O . HIS A 1 91 ? -15.034 11.233 19.661 1.00 68.62 91 HIS A O 1
ATOM 711 N N . ILE A 1 92 ? -13.764 9.414 19.978 1.00 66.31 92 ILE A N 1
ATOM 712 C CA . ILE A 1 92 ? -14.898 8.488 19.952 1.00 66.31 92 ILE A CA 1
ATOM 713 C C . ILE A 1 92 ? -15.252 8.150 21.391 1.00 66.31 92 ILE A C 1
ATOM 715 O O . ILE A 1 92 ? -14.497 7.445 22.056 1.00 66.31 92 ILE A O 1
ATOM 719 N N . SER A 1 93 ? -16.380 8.670 21.877 1.00 68.75 93 SER A N 1
ATOM 720 C CA . SER A 1 93 ? -16.883 8.360 23.218 1.00 68.75 93 SER A CA 1
ATOM 721 C C . SER A 1 93 ? -17.821 7.163 23.173 1.00 68.75 93 SER A C 1
ATOM 723 O O . SER A 1 93 ? -18.728 7.112 22.347 1.00 68.75 93 SER A O 1
ATOM 725 N N . PHE A 1 94 ? -17.643 6.231 24.099 1.00 71.75 94 PHE A N 1
ATOM 726 C CA . PHE A 1 94 ? -18.485 5.053 24.229 1.00 71.75 94 PHE A CA 1
ATOM 727 C C . PHE A 1 94 ? -19.099 4.988 25.620 1.00 71.75 94 PHE A C 1
ATOM 729 O O . PHE A 1 94 ? -18.424 5.166 26.636 1.00 71.75 94 PHE A O 1
ATOM 736 N N . GLY A 1 95 ? -20.411 4.757 25.641 1.00 64.62 95 GLY A N 1
ATOM 737 C CA . GLY A 1 95 ? -21.159 4.438 26.846 1.00 64.62 95 GLY A CA 1
ATOM 738 C C . GLY A 1 95 ? -21.301 2.929 26.959 1.00 64.62 95 GLY A C 1
ATOM 739 O O . GLY A 1 95 ? -21.877 2.290 26.078 1.00 64.62 95 GLY A O 1
ATOM 740 N N . PHE A 1 96 ? -20.801 2.355 28.046 1.00 66.94 96 PHE A N 1
ATOM 741 C CA . PHE A 1 96 ? -21.039 0.951 28.342 1.00 66.94 96 PHE A CA 1
ATOM 742 C C . PHE A 1 96 ? -22.420 0.839 28.984 1.00 66.94 96 PHE A C 1
ATOM 744 O O . PHE A 1 96 ? -22.595 1.177 30.151 1.00 66.94 96 PHE A O 1
ATOM 751 N N . LYS A 1 97 ? -23.438 0.405 28.231 1.00 54.22 97 LYS A N 1
ATOM 752 C CA . LYS A 1 97 ? -24.721 0.052 28.859 1.00 54.22 97 LYS A CA 1
ATOM 753 C C . LYS A 1 97 ? -24.477 -1.118 29.818 1.00 54.22 97 LYS A C 1
ATOM 755 O O . LYS A 1 97 ? -23.680 -2.000 29.494 1.00 54.22 97 LYS A O 1
ATOM 760 N N . ASN A 1 98 ? -25.159 -1.128 30.968 1.00 46.94 98 ASN A N 1
ATOM 761 C CA . ASN A 1 98 ? -25.181 -2.250 31.915 1.00 46.94 98 ASN A CA 1
ATOM 762 C C . ASN A 1 98 ? -25.686 -3.516 31.207 1.00 46.94 98 ASN A C 1
ATOM 764 O O . ASN A 1 98 ? -26.873 -3.830 31.217 1.00 46.94 98 ASN A O 1
ATOM 768 N N . GLN A 1 99 ? -24.789 -4.219 30.525 1.00 47.31 99 GLN A N 1
ATOM 769 C CA . GLN A 1 99 ? -25.024 -5.573 30.068 1.00 47.31 99 GLN A CA 1
ATOM 770 C C . GLN A 1 99 ? -24.696 -6.475 31.253 1.00 47.31 99 GLN A C 1
ATOM 772 O O . GLN A 1 99 ? -23.533 -6.623 31.621 1.00 47.31 99 GLN A O 1
ATOM 777 N N . ASN A 1 100 ? -25.746 -7.011 31.879 1.00 45.16 100 ASN A N 1
ATOM 778 C CA . ASN A 1 100 ? -25.660 -8.108 32.839 1.00 45.16 100 ASN A CA 1
ATOM 779 C C . ASN A 1 100 ? -25.172 -9.357 32.102 1.00 45.16 100 ASN A C 1
ATOM 781 O O . ASN A 1 100 ? -25.965 -10.206 31.702 1.00 45.16 100 ASN A O 1
ATOM 785 N N . THR A 1 101 ? -23.872 -9.446 31.874 1.00 45.50 101 THR A N 1
ATOM 786 C CA . THR A 1 101 ? -23.242 -10.630 31.304 1.00 45.50 101 THR A CA 1
ATOM 787 C C . THR A 1 101 ? -22.108 -11.037 32.217 1.00 45.50 101 THR A C 1
ATOM 789 O O . THR A 1 101 ? -21.267 -10.207 32.544 1.00 45.50 101 THR A O 1
ATOM 792 N N . GLU A 1 102 ? -22.059 -12.320 32.562 1.00 48.12 102 GLU A N 1
ATOM 793 C CA . GLU A 1 102 ? -20.991 -12.995 33.318 1.00 48.12 102 GLU A CA 1
ATOM 794 C C . GLU A 1 102 ? -19.595 -12.903 32.652 1.00 48.12 102 GLU A C 1
ATOM 796 O O . GLU A 1 102 ? -18.638 -13.515 33.115 1.00 48.12 102 GLU A O 1
ATOM 801 N N . ASN A 1 103 ? -19.459 -12.126 31.572 1.00 49.94 103 ASN A N 1
ATOM 802 C CA . ASN A 1 103 ? -18.200 -11.817 30.914 1.00 49.94 103 ASN A CA 1
ATOM 803 C C . ASN A 1 103 ? -17.476 -10.683 31.644 1.00 49.94 103 ASN A C 1
ATOM 805 O O . ASN A 1 103 ? -17.961 -9.553 31.729 1.00 49.94 103 ASN A O 1
ATOM 809 N N . THR A 1 104 ? -16.261 -10.979 32.096 1.00 58.62 104 THR A N 1
ATOM 810 C CA . THR A 1 104 ? -15.341 -10.035 32.741 1.00 58.62 104 THR A CA 1
ATOM 811 C C . THR A 1 104 ? -14.852 -8.927 31.806 1.00 58.62 104 THR A C 1
ATOM 813 O O . THR A 1 104 ? -14.406 -7.887 32.286 1.00 58.62 104 THR A O 1
ATOM 816 N N . ASN A 1 105 ? -14.947 -9.107 30.484 1.00 66.75 105 ASN A N 1
ATOM 817 C CA . ASN A 1 105 ? -14.382 -8.173 29.509 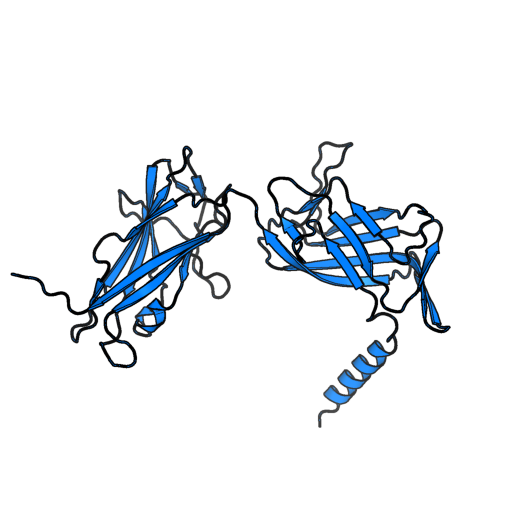1.00 66.75 105 ASN A CA 1
ATOM 818 C C . ASN A 1 105 ? -15.377 -7.059 29.135 1.00 66.75 105 ASN A C 1
ATOM 820 O O . ASN A 1 105 ? -16.569 -7.284 28.910 1.00 66.75 105 ASN A O 1
ATOM 824 N N . LEU A 1 106 ? -14.879 -5.822 29.069 1.00 77.81 106 LEU A N 1
ATOM 825 C CA . LEU A 1 106 ? -15.642 -4.657 28.613 1.00 77.81 106 LEU A CA 1
ATOM 826 C C . LEU A 1 106 ? -15.593 -4.587 27.087 1.00 77.81 106 LEU A C 1
ATOM 828 O O . LEU A 1 106 ? -14.578 -4.189 26.521 1.00 77.81 106 LEU A O 1
ATOM 832 N N . THR A 1 107 ? -16.697 -4.932 26.429 1.00 81.19 107 THR A N 1
ATOM 833 C CA . THR A 1 107 ? -16.803 -4.912 24.965 1.00 81.19 107 THR A CA 1
ATOM 834 C C . THR A 1 107 ? -17.762 -3.834 24.469 1.00 81.19 107 THR A C 1
ATOM 836 O O . THR A 1 107 ? -18.780 -3.557 25.106 1.00 81.19 107 THR A O 1
ATOM 839 N N . ALA A 1 108 ? -17.474 -3.255 23.304 1.00 81.12 108 ALA A N 1
ATOM 840 C CA . ALA A 1 108 ? -18.365 -2.329 22.609 1.00 81.12 108 ALA A CA 1
ATOM 841 C C . ALA A 1 108 ? -18.254 -2.508 21.089 1.00 81.12 108 ALA A C 1
ATOM 843 O O . ALA A 1 108 ? -17.182 -2.817 20.578 1.00 81.12 108 ALA A O 1
ATOM 844 N N . VAL A 1 109 ? -19.351 -2.283 20.364 1.00 82.81 109 VAL A N 1
ATOM 845 C CA . VAL A 1 109 ? -19.357 -2.244 18.894 1.00 82.81 109 VAL A CA 1
ATOM 846 C C . VAL A 1 109 ? -19.670 -0.821 18.457 1.00 82.81 109 VAL A C 1
ATOM 848 O O . VAL A 1 109 ? -20.699 -0.259 18.834 1.00 82.81 109 VAL A O 1
ATOM 851 N N . LEU A 1 110 ? -18.762 -0.238 17.682 1.00 81.00 110 LEU A N 1
ATOM 852 C CA . LEU A 1 110 ? -18.864 1.110 17.144 1.00 81.00 110 LEU A CA 1
ATOM 853 C C . LEU A 1 110 ? -19.448 1.021 15.735 1.00 81.00 110 LEU A C 1
ATOM 855 O O . LEU A 1 110 ? -18.734 0.802 14.753 1.00 81.00 110 LEU A O 1
ATOM 859 N N . ASN A 1 111 ? -20.769 1.163 15.667 1.00 73.56 111 ASN A N 1
ATOM 860 C CA . ASN A 1 111 ? -21.474 1.346 14.405 1.00 73.56 111 ASN A CA 1
ATOM 861 C C . ASN A 1 111 ? -21.182 2.756 13.863 1.00 73.56 111 ASN A C 1
ATOM 863 O O . ASN A 1 111 ? -20.868 3.664 14.631 1.00 73.56 111 ASN A O 1
ATOM 867 N N . ASP A 1 112 ? -21.252 2.920 12.542 1.00 71.75 112 ASP A N 1
ATOM 868 C CA . ASP A 1 112 ? -21.086 4.209 11.847 1.00 71.75 112 ASP A CA 1
ATOM 869 C C . ASP A 1 112 ? -19.668 4.814 11.880 1.00 71.75 112 ASP A C 1
ATOM 871 O O . ASP A 1 112 ? -19.464 5.972 11.504 1.00 71.75 112 ASP A O 1
ATOM 875 N N . LEU A 1 113 ? -18.669 4.014 12.264 1.00 76.12 113 LEU A N 1
ATOM 876 C CA . LEU A 1 113 ? -17.251 4.351 12.180 1.00 76.12 113 LEU A CA 1
ATOM 877 C C . LEU A 1 113 ? -16.587 3.604 11.016 1.00 76.12 113 LEU A C 1
ATOM 879 O O . LEU A 1 113 ? -16.678 2.383 10.920 1.00 76.12 113 LEU A O 1
ATOM 883 N N . SER A 1 114 ? -15.865 4.329 10.167 1.00 76.56 114 SER A N 1
ATOM 884 C CA . SER A 1 114 ? -15.062 3.770 9.076 1.00 76.56 114 SER A CA 1
ATOM 885 C C . SER A 1 114 ? -13.583 4.108 9.253 1.00 76.56 114 SER A C 1
ATOM 887 O O . SER A 1 114 ? -13.232 5.177 9.757 1.00 76.56 114 SER A O 1
ATOM 889 N N . ILE A 1 115 ? -12.705 3.189 8.848 1.00 81.38 115 ILE A N 1
ATOM 890 C CA . ILE A 1 115 ? -11.258 3.420 8.782 1.00 81.38 115 ILE A CA 1
ATOM 891 C C . ILE A 1 115 ? -10.945 3.932 7.375 1.00 81.38 115 ILE A C 1
ATOM 893 O O . ILE A 1 115 ? -11.371 3.329 6.395 1.00 81.38 115 ILE A O 1
ATOM 897 N N . VAL A 1 116 ? -10.219 5.043 7.257 1.00 75.25 116 VAL A N 1
ATOM 898 C CA . VAL A 1 116 ? -9.918 5.686 5.966 1.00 75.25 116 VAL A CA 1
ATOM 899 C C . VAL A 1 116 ? -8.429 5.885 5.693 1.00 75.25 116 VAL A C 1
ATOM 901 O O . VAL A 1 116 ? -8.070 5.987 4.524 1.00 75.25 116 VAL A O 1
ATOM 904 N N . ASN A 1 117 ? -7.583 5.895 6.734 1.00 72.31 117 ASN A N 1
ATOM 905 C CA . ASN A 1 117 ? -6.115 6.013 6.673 1.00 72.31 117 ASN A CA 1
ATOM 906 C C . ASN A 1 117 ? -5.580 6.927 5.550 1.00 72.31 117 ASN A C 1
ATOM 908 O O . ASN A 1 117 ? -4.783 6.520 4.715 1.00 72.31 117 ASN A O 1
ATOM 912 N N . ARG A 1 118 ? -6.004 8.191 5.538 1.00 67.44 118 ARG A N 1
ATOM 913 C CA . ARG A 1 118 ? -5.646 9.188 4.511 1.00 67.44 118 ARG A CA 1
ATOM 914 C C . ARG A 1 118 ? -4.159 9.549 4.470 1.00 67.44 118 ARG A C 1
ATOM 916 O O . ARG A 1 118 ? -3.720 10.216 3.540 1.00 67.44 118 ARG A O 1
ATOM 923 N N . LEU A 1 119 ? -3.416 9.183 5.510 1.00 64.25 119 LEU A N 1
ATOM 924 C CA . LEU A 1 119 ? -1.984 9.437 5.640 1.00 64.25 119 LEU A CA 1
ATOM 925 C C . LEU A 1 119 ? -1.134 8.223 5.221 1.00 64.25 119 LEU A C 1
ATOM 927 O O . LEU A 1 119 ? 0.072 8.249 5.451 1.00 64.25 119 LEU A O 1
ATOM 931 N N . ASP A 1 120 ? -1.749 7.177 4.652 1.00 64.56 120 ASP A N 1
ATOM 932 C CA . ASP A 1 120 ? -1.095 5.947 4.183 1.00 64.56 120 ASP A CA 1
ATOM 933 C C . ASP A 1 120 ? -0.145 5.327 5.228 1.00 64.56 120 ASP A C 1
ATOM 935 O O . ASP A 1 120 ? 0.952 4.860 4.918 1.00 64.56 120 ASP A O 1
ATOM 939 N N . GLN A 1 121 ? -0.539 5.343 6.505 1.00 64.31 121 GLN A N 1
ATOM 940 C CA . GLN A 1 121 ? 0.304 4.839 7.588 1.00 64.31 121 GLN A CA 1
ATOM 941 C C . GLN A 1 121 ? 0.188 3.314 7.694 1.00 64.31 121 GLN A C 1
ATOM 943 O O . GLN A 1 121 ? -0.911 2.769 7.669 1.00 64.31 121 GLN A O 1
ATOM 948 N N . GLU A 1 122 ? 1.305 2.609 7.874 1.00 71.88 122 GLU A N 1
ATOM 949 C CA . GLU A 1 122 ? 1.304 1.151 8.108 1.00 71.88 122 GLU A CA 1
ATOM 950 C C . GLU A 1 122 ? 0.908 0.789 9.548 1.00 71.88 122 GLU A C 1
ATOM 952 O O . GLU A 1 122 ? 0.518 -0.342 9.849 1.00 71.88 122 GLU A O 1
ATOM 957 N N . ARG A 1 123 ? 1.035 1.758 10.461 1.00 77.75 123 ARG A N 1
ATOM 958 C CA . ARG A 1 123 ? 0.758 1.621 11.890 1.00 77.75 123 ARG A CA 1
ATOM 959 C C . ARG A 1 123 ? 0.139 2.895 12.434 1.00 77.75 123 ARG A C 1
ATOM 961 O O . ARG A 1 123 ? 0.538 3.989 12.036 1.00 77.75 123 ARG A O 1
ATOM 968 N N . ILE A 1 124 ? -0.766 2.753 13.396 1.00 83.25 124 ILE A N 1
ATOM 969 C CA . ILE A 1 124 ? -1.354 3.885 14.108 1.00 83.25 124 ILE A CA 1
ATOM 970 C C . ILE A 1 124 ? -1.269 3.718 15.618 1.00 83.25 124 ILE A C 1
ATOM 972 O O . ILE A 1 124 ? -1.538 2.645 16.150 1.00 83.25 124 ILE A O 1
ATOM 976 N N . LEU A 1 125 ? -0.921 4.807 16.301 1.00 86.56 125 LEU A N 1
ATOM 977 C CA . LEU A 1 125 ? -1.058 4.933 17.743 1.00 86.56 125 LEU A CA 1
ATOM 978 C C . LEU A 1 125 ? -2.494 5.338 18.089 1.00 86.56 125 LEU A C 1
ATOM 980 O O . LEU A 1 125 ? -2.981 6.370 17.625 1.00 86.56 125 LEU A O 1
ATOM 984 N N . VAL A 1 126 ? -3.140 4.536 18.926 1.00 88.06 126 VAL A N 1
ATOM 985 C CA . VAL A 1 126 ? -4.464 4.800 19.481 1.00 88.06 126 VAL A CA 1
ATOM 986 C C . VAL A 1 126 ? -4.331 4.914 20.992 1.00 88.06 126 VAL A C 1
ATOM 988 O O . VAL A 1 126 ? -3.780 4.022 21.637 1.00 88.06 126 VAL A O 1
ATOM 991 N N . GLN A 1 127 ? -4.860 5.997 21.550 1.00 89.56 127 GLN A N 1
ATOM 992 C CA . GLN A 1 127 ? -4.937 6.197 22.991 1.00 89.56 127 GLN A CA 1
ATOM 993 C C . GLN A 1 127 ? -6.359 5.917 23.476 1.00 89.56 127 GLN A C 1
ATOM 995 O O . GLN A 1 127 ? -7.329 6.473 22.960 1.00 89.56 127 GLN A O 1
ATOM 1000 N N . LEU A 1 128 ? -6.473 5.060 24.483 1.00 89.25 128 LEU A N 1
ATOM 1001 C CA . LEU A 1 128 ? -7.697 4.764 25.210 1.00 89.25 128 LEU A CA 1
ATOM 1002 C C . LEU A 1 128 ? -7.693 5.522 26.539 1.00 89.25 128 LEU A C 1
ATOM 1004 O O . LEU A 1 128 ? -6.769 5.372 27.331 1.00 89.25 128 LEU A O 1
ATOM 1008 N N . GLU A 1 129 ? -8.761 6.264 26.821 1.00 89.94 129 GLU A N 1
ATOM 1009 C CA . GLU A 1 129 ? -9.028 6.849 28.136 1.00 89.94 129 GLU A CA 1
ATOM 1010 C C . GLU A 1 129 ? -10.305 6.255 28.725 1.00 89.94 129 GLU A C 1
ATOM 1012 O O . GLU A 1 129 ? -11.374 6.378 28.129 1.00 89.94 129 GLU A O 1
ATOM 1017 N N . MET A 1 130 ? -10.226 5.658 29.911 1.00 87.38 130 MET A N 1
ATOM 1018 C CA . MET A 1 130 ? -11.382 5.107 30.614 1.00 87.38 130 MET A CA 1
ATOM 1019 C C . MET A 1 130 ? -11.684 5.849 31.906 1.00 87.38 130 MET A C 1
ATOM 1021 O O . MET A 1 130 ? -10.793 6.164 32.693 1.00 87.38 130 MET A O 1
ATOM 1025 N N . TYR A 1 131 ? -12.971 6.074 32.145 1.00 87.69 131 TYR A N 1
ATOM 1026 C CA . TYR A 1 131 ? -13.490 6.871 33.243 1.00 87.69 131 TYR A CA 1
ATOM 1027 C C . TYR A 1 131 ? -14.517 6.079 34.050 1.00 87.69 131 TYR A C 1
ATOM 1029 O O . TYR A 1 131 ? -15.330 5.349 33.485 1.00 87.69 131 TYR A O 1
ATOM 1037 N N . ASN A 1 132 ? -14.537 6.316 35.362 1.00 87.19 132 ASN A N 1
ATOM 1038 C CA . ASN A 1 132 ? -15.490 5.746 36.320 1.00 87.19 132 ASN A CA 1
ATOM 1039 C C . ASN A 1 132 ? -15.493 4.209 36.287 1.00 87.19 132 ASN A C 1
ATOM 1041 O O . ASN A 1 132 ? -16.539 3.588 36.120 1.00 87.19 132 ASN A O 1
ATOM 1045 N N . ILE A 1 133 ? -14.310 3.605 36.395 1.00 85.25 133 ILE A N 1
ATOM 1046 C CA . ILE A 1 133 ? -14.105 2.152 36.487 1.00 85.25 133 ILE A CA 1
ATOM 1047 C C . ILE A 1 133 ? -13.245 1.839 37.712 1.00 85.25 133 ILE A C 1
ATOM 1049 O O . ILE A 1 133 ? -12.411 2.658 38.100 1.00 85.25 133 ILE A O 1
ATOM 1053 N N . THR A 1 134 ? -13.398 0.657 38.296 1.00 86.31 134 THR A N 1
ATOM 1054 C CA . THR A 1 134 ? -12.482 0.147 39.325 1.00 86.31 134 THR A CA 1
ATOM 1055 C C . THR A 1 134 ? -11.802 -1.114 38.807 1.00 86.31 134 THR A C 1
ATOM 1057 O O . THR A 1 134 ? -12.468 -1.994 38.266 1.00 86.31 134 THR A O 1
ATOM 1060 N N . LEU A 1 135 ? -10.479 -1.184 38.954 1.00 85.56 135 LEU A N 1
ATOM 1061 C CA . LEU A 1 135 ? -9.684 -2.380 38.677 1.00 85.56 135 LEU A CA 1
ATOM 1062 C C . LEU A 1 135 ? -9.209 -2.992 39.990 1.00 85.56 135 LEU A C 1
ATOM 1064 O O . LEU A 1 135 ? -8.663 -2.264 40.824 1.00 85.56 135 LEU A O 1
ATOM 1068 N N . THR A 1 136 ? -9.375 -4.304 40.148 1.00 84.50 136 THR A N 1
ATOM 1069 C CA . THR A 1 136 ? -8.997 -5.020 41.373 1.00 84.50 136 THR A CA 1
ATOM 1070 C C . THR A 1 136 ? -8.156 -6.259 41.059 1.00 84.50 136 THR A C 1
ATOM 1072 O O . THR A 1 136 ? -8.507 -7.034 40.174 1.00 84.50 136 THR A O 1
ATOM 1075 N N . LYS A 1 137 ? -7.065 -6.475 41.804 1.00 82.81 137 LYS A N 1
ATOM 1076 C CA . LYS A 1 137 ? -6.285 -7.727 41.797 1.00 82.81 137 LYS A CA 1
ATOM 1077 C C . LYS A 1 137 ? -5.788 -8.056 43.197 1.00 82.81 137 LYS A C 1
ATOM 1079 O O . LYS A 1 137 ? -5.146 -7.206 43.806 1.00 82.81 137 LYS A O 1
ATOM 1084 N N . ASP A 1 138 ? -6.048 -9.280 43.661 1.00 69.69 138 ASP A N 1
ATOM 1085 C CA . ASP A 1 138 ? -5.469 -9.870 44.880 1.00 69.69 138 ASP A CA 1
ATOM 1086 C C . ASP A 1 138 ? -5.388 -8.884 46.069 1.00 69.69 138 ASP A C 1
ATOM 1088 O O . ASP A 1 138 ? -4.343 -8.755 46.696 1.00 69.69 138 ASP A O 1
ATOM 1092 N N . GLU A 1 139 ? -6.491 -8.162 46.338 1.00 66.44 139 GLU A N 1
ATOM 1093 C CA . GLU A 1 139 ? -6.688 -7.122 47.383 1.00 66.44 139 GLU A CA 1
ATOM 1094 C C . GLU A 1 139 ? -6.314 -5.665 47.031 1.00 66.44 139 GLU A C 1
ATOM 1096 O O . GLU A 1 139 ? -6.702 -4.740 47.747 1.00 66.44 139 GLU A O 1
ATOM 1101 N N . PHE A 1 140 ? -5.656 -5.402 45.902 1.00 69.31 140 PHE A N 1
ATOM 1102 C CA . PHE A 1 140 ? -5.391 -4.039 45.430 1.00 69.31 140 PHE A CA 1
ATOM 1103 C C . PHE A 1 140 ? -6.504 -3.547 44.508 1.00 69.31 140 PHE A C 1
ATOM 1105 O O . PHE A 1 140 ? -6.573 -3.952 43.349 1.00 69.31 140 PHE A O 1
ATOM 1112 N N . SER A 1 141 ? -7.340 -2.630 44.999 1.00 76.00 141 SER A N 1
ATOM 1113 C CA . SER A 1 141 ? -8.343 -1.924 44.192 1.00 76.00 141 SER A CA 1
ATOM 1114 C C . SER A 1 141 ? -7.880 -0.512 43.836 1.00 76.00 141 SER A C 1
ATOM 1116 O O . SER A 1 141 ? -7.499 0.263 44.721 1.00 76.00 141 SER A O 1
ATOM 1118 N N . LYS A 1 142 ? -7.977 -0.132 42.561 1.00 82.44 142 LYS A N 1
ATOM 1119 C CA . LYS A 1 142 ? -7.752 1.240 42.095 1.00 82.44 142 LYS A CA 1
ATOM 1120 C C . LYS A 1 142 ? -8.947 1.730 41.290 1.00 82.44 142 LYS A C 1
ATOM 1122 O O . LYS A 1 142 ? -9.309 1.144 40.273 1.00 82.44 142 LYS A O 1
ATOM 1127 N N . THR A 1 143 ? -9.539 2.832 41.739 1.00 83.31 143 THR A N 1
ATOM 1128 C CA . THR A 1 143 ? -10.648 3.494 41.046 1.00 83.31 143 THR A CA 1
ATOM 1129 C C . THR A 1 143 ? -10.132 4.608 40.144 1.00 83.31 143 THR A C 1
ATOM 1131 O O . THR A 1 143 ? -9.317 5.433 40.553 1.00 83.31 143 THR A O 1
ATOM 1134 N N . TYR A 1 144 ? -10.654 4.648 38.925 1.00 84.25 144 TYR A N 1
ATOM 1135 C CA . TYR A 1 144 ? -10.390 5.663 37.915 1.00 84.25 144 TYR A CA 1
ATOM 1136 C C . TYR A 1 144 ? -11.653 6.477 37.689 1.00 84.25 144 TYR A C 1
ATOM 1138 O O . TYR A 1 144 ? -12.735 5.922 37.513 1.00 84.25 144 TYR A O 1
ATOM 1146 N N . THR A 1 145 ? -11.532 7.798 37.678 1.00 84.31 145 THR A N 1
ATOM 1147 C CA . THR A 1 145 ? -12.666 8.734 37.613 1.00 84.31 145 THR A CA 1
ATOM 1148 C C . THR A 1 145 ? -12.465 9.749 36.492 1.00 84.31 145 THR A C 1
ATOM 1150 O O . THR A 1 145 ? -11.428 9.765 35.833 1.00 84.31 145 THR A O 1
ATOM 1153 N N . LYS A 1 146 ? -13.442 10.639 36.276 1.00 82.62 146 LYS A N 1
ATOM 1154 C CA . LYS A 1 146 ? -13.332 11.748 35.306 1.00 82.62 146 LYS A CA 1
ATOM 1155 C C . LYS A 1 146 ? -12.049 12.582 35.439 1.00 82.62 146 LYS A C 1
ATOM 1157 O O . LYS A 1 146 ? -11.508 12.993 34.420 1.00 82.62 146 LYS A O 1
ATOM 1162 N N . SER A 1 147 ? -11.569 12.831 36.658 1.00 83.19 147 SER A N 1
ATOM 1163 C CA . SER A 1 147 ? -10.357 13.628 36.905 1.00 83.19 147 SER A CA 1
ATOM 1164 C C . SER A 1 147 ? -9.060 12.820 36.835 1.00 83.19 147 SER A C 1
ATOM 1166 O O . SER A 1 147 ? -7.990 13.405 36.709 1.00 83.19 147 SER A O 1
ATOM 1168 N N . GLN A 1 148 ? -9.143 11.492 36.933 1.00 86.12 148 GLN A N 1
ATOM 1169 C CA . GLN A 1 148 ? -7.998 10.591 36.859 1.00 86.12 148 GLN A CA 1
ATOM 1170 C C . GLN A 1 148 ? -8.389 9.335 36.065 1.00 86.12 148 GLN A C 1
ATOM 1172 O O . GLN A 1 148 ? -8.700 8.301 36.668 1.00 86.12 148 GLN A O 1
ATOM 1177 N N . PRO A 1 149 ? -8.436 9.427 34.721 1.00 87.75 149 PRO A N 1
ATOM 1178 C CA . PRO A 1 149 ? -8.758 8.284 33.882 1.00 87.75 149 PRO A CA 1
ATOM 1179 C C . PRO A 1 149 ? -7.647 7.236 33.891 1.00 87.75 149 PRO A C 1
ATOM 1181 O O . PRO A 1 149 ? -6.480 7.534 34.158 1.00 87.75 149 PRO A O 1
ATOM 1184 N N . LEU A 1 150 ? -8.009 6.006 33.537 1.00 87.88 150 LEU A N 1
ATOM 1185 C CA . LEU A 1 150 ? -7.045 5.014 33.076 1.00 87.88 150 LEU A CA 1
ATOM 1186 C C . LEU A 1 150 ? -6.684 5.354 31.629 1.00 87.88 150 LEU A C 1
ATOM 1188 O O . LEU A 1 150 ? -7.577 5.434 30.789 1.00 87.88 150 LEU A O 1
ATOM 1192 N N . ILE A 1 151 ? -5.398 5.558 31.350 1.00 89.31 151 ILE A N 1
ATOM 1193 C CA . ILE A 1 151 ? -4.891 5.890 30.014 1.00 89.31 151 ILE A CA 1
ATOM 1194 C C . ILE A 1 151 ? -4.029 4.731 29.521 1.00 89.31 151 ILE A C 1
ATOM 1196 O O . ILE A 1 151 ? -3.127 4.299 30.237 1.00 89.31 151 ILE A O 1
ATOM 1200 N N . ILE A 1 152 ? -4.317 4.230 28.319 1.00 89.94 152 ILE A N 1
ATOM 1201 C CA . ILE A 1 152 ? -3.577 3.140 27.676 1.00 89.94 152 ILE A CA 1
ATOM 1202 C C . ILE A 1 152 ? -3.267 3.544 26.238 1.00 89.94 152 ILE A C 1
ATOM 1204 O O . ILE A 1 152 ? -4.176 3.784 25.447 1.00 89.94 152 ILE A O 1
ATOM 1208 N N . ASP A 1 153 ? -1.987 3.557 25.889 1.00 88.75 153 ASP A N 1
ATOM 1209 C CA . ASP A 1 153 ? -1.520 3.804 24.528 1.00 88.75 153 ASP A CA 1
ATOM 1210 C C . ASP A 1 153 ? -1.199 2.471 23.842 1.00 88.75 153 ASP A C 1
ATOM 1212 O O . ASP A 1 153 ? -0.473 1.640 24.392 1.00 88.75 153 ASP A O 1
ATOM 1216 N N . LYS A 1 154 ? -1.725 2.246 22.632 1.00 89.00 154 LYS A N 1
ATOM 1217 C CA . LYS A 1 154 ? -1.455 1.025 21.861 1.00 89.00 154 LYS A CA 1
ATOM 1218 C C . LYS A 1 154 ? -1.282 1.309 20.377 1.00 89.00 154 LYS A C 1
ATOM 1220 O O . LYS A 1 154 ? -2.020 2.093 19.786 1.00 89.00 154 LYS A O 1
ATOM 1225 N N . VAL A 1 155 ? -0.305 0.640 19.769 1.00 88.50 155 VAL A N 1
ATOM 1226 C CA . VAL A 1 155 ? -0.067 0.696 18.324 1.00 88.50 155 VAL A CA 1
ATOM 1227 C C . VAL A 1 155 ? -0.782 -0.467 17.642 1.00 88.50 155 VAL A C 1
ATOM 1229 O O . VAL A 1 155 ? -0.622 -1.613 18.054 1.00 88.50 155 VAL A O 1
ATOM 1232 N N . PHE A 1 156 ? -1.530 -0.171 16.582 1.00 86.94 156 PHE A N 1
ATOM 1233 C CA . PHE A 1 156 ? -2.188 -1.155 15.725 1.00 86.94 156 PHE A CA 1
ATOM 1234 C C . PHE A 1 156 ? -1.555 -1.156 14.336 1.00 86.94 156 PHE A C 1
ATOM 1236 O O . PHE A 1 156 ? -1.245 -0.093 13.794 1.00 86.94 156 PHE A O 1
ATOM 1243 N N . GLU A 1 157 ? -1.376 -2.341 13.752 1.00 82.19 157 GLU A N 1
ATOM 1244 C CA . GLU A 1 157 ? -1.024 -2.466 12.336 1.00 82.19 157 GLU A CA 1
ATOM 1245 C C . GLU A 1 157 ? -2.260 -2.275 11.457 1.00 82.19 157 GLU A C 1
ATOM 1247 O O . GLU A 1 157 ? -3.371 -2.673 11.822 1.00 82.19 157 GLU A O 1
ATOM 1252 N N . ILE A 1 158 ? -2.048 -1.682 10.284 1.00 81.12 158 ILE A N 1
ATOM 1253 C CA . ILE A 1 158 ? -3.101 -1.375 9.320 1.00 81.12 158 ILE A CA 1
ATOM 1254 C C . ILE A 1 158 ? -2.905 -2.247 8.082 1.00 81.12 158 ILE A C 1
ATOM 1256 O O . ILE A 1 158 ? -1.789 -2.431 7.596 1.00 81.12 158 ILE A O 1
ATOM 1260 N N . MET A 1 159 ? -4.004 -2.783 7.560 1.00 79.00 159 MET A N 1
ATOM 1261 C CA . MET A 1 159 ? -4.034 -3.535 6.312 1.00 79.00 159 MET A CA 1
ATOM 1262 C C . MET A 1 159 ? -5.097 -2.938 5.393 1.00 79.00 159 MET A C 1
ATOM 1264 O O . MET A 1 159 ? -6.280 -3.074 5.670 1.00 79.00 159 MET A O 1
ATOM 1268 N N . ASP A 1 160 ? -4.706 -2.301 4.292 1.00 74.69 160 ASP A N 1
ATOM 1269 C CA . ASP A 1 160 ? -5.665 -1.866 3.271 1.00 74.69 160 ASP A CA 1
ATOM 1270 C C . ASP A 1 160 ? -5.859 -2.973 2.230 1.00 74.69 160 ASP A C 1
ATOM 1272 O O . ASP A 1 160 ? -4.912 -3.382 1.555 1.00 74.69 160 ASP A O 1
ATOM 1276 N N . ILE A 1 161 ? -7.084 -3.485 2.133 1.00 71.06 161 ILE A N 1
ATOM 1277 C CA . ILE A 1 161 ? -7.488 -4.496 1.157 1.00 71.06 161 ILE A CA 1
ATOM 1278 C C . ILE A 1 161 ? -8.608 -3.984 0.236 1.00 71.06 161 ILE A C 1
ATOM 1280 O O . ILE A 1 161 ? -9.281 -4.783 -0.426 1.00 71.06 161 ILE A O 1
ATOM 1284 N N . ARG A 1 162 ? -8.836 -2.666 0.187 1.00 71.62 162 ARG A N 1
ATOM 1285 C CA . ARG A 1 162 ? -9.755 -2.048 -0.775 1.00 71.62 162 ARG A CA 1
ATOM 1286 C C . ARG A 1 162 ? -9.265 -2.217 -2.204 1.00 71.62 162 ARG A C 1
ATOM 1288 O O . ARG A 1 162 ? -8.070 -2.309 -2.471 1.00 71.62 162 ARG A O 1
ATOM 1295 N N . GLY A 1 163 ? -10.220 -2.199 -3.120 1.00 65.81 163 GLY A N 1
ATOM 1296 C CA . GLY A 1 163 ? -9.985 -2.336 -4.547 1.00 65.81 163 GLY A CA 1
ATOM 1297 C C . GLY A 1 163 ? -9.955 -3.776 -5.045 1.00 65.81 163 GLY A C 1
ATOM 1298 O O . GLY A 1 163 ? -10.001 -4.740 -4.275 1.00 65.81 163 GLY A O 1
ATOM 1299 N N . GLU A 1 164 ? -9.929 -3.903 -6.366 1.00 68.31 164 GLU A N 1
ATOM 1300 C CA . GLU A 1 164 ? -9.907 -5.190 -7.048 1.00 68.31 164 GLU A CA 1
ATOM 1301 C C . GLU A 1 164 ? -8.591 -5.934 -6.774 1.00 68.31 164 GLU A C 1
ATOM 1303 O O . GLU A 1 164 ? -7.523 -5.333 -6.612 1.00 68.31 164 GLU A O 1
ATOM 1308 N N . ASN A 1 165 ? -8.682 -7.265 -6.694 1.00 67.50 165 ASN A N 1
ATOM 1309 C CA . ASN A 1 165 ? -7.512 -8.142 -6.582 1.00 67.50 165 ASN A CA 1
ATOM 1310 C C . ASN A 1 165 ? -6.737 -8.247 -7.901 1.00 67.50 165 ASN A C 1
ATOM 1312 O O . ASN A 1 165 ? -5.578 -8.661 -7.895 1.00 67.50 165 ASN A O 1
ATOM 1316 N N . GLU A 1 166 ? -7.381 -7.931 -9.021 1.00 79.94 166 GLU A N 1
ATOM 1317 C CA . GLU A 1 166 ? -6.766 -7.999 -10.338 1.00 79.94 166 GLU A CA 1
ATOM 1318 C C . GLU A 1 166 ? -5.878 -6.775 -10.577 1.00 79.94 166 GLU A C 1
ATOM 1320 O O . GLU A 1 166 ? -6.142 -5.676 -10.090 1.00 79.94 166 GLU A O 1
ATOM 1325 N N . SER A 1 167 ? -4.777 -6.977 -11.299 1.00 85.12 167 SER A N 1
ATOM 1326 C CA . SER A 1 167 ? -3.898 -5.871 -11.673 1.00 85.12 167 SER A CA 1
ATOM 1327 C C . SER A 1 167 ? -4.621 -4.970 -12.677 1.00 85.12 167 SER A C 1
ATOM 1329 O O . SER A 1 167 ? -5.064 -5.482 -13.704 1.00 85.12 167 SER A O 1
ATOM 1331 N N . PRO A 1 168 ? -4.660 -3.640 -12.469 1.00 91.56 168 PRO A N 1
ATOM 1332 C CA . PRO A 1 168 ? -5.190 -2.706 -13.468 1.00 91.56 168 PRO A CA 1
ATOM 1333 C C . PRO A 1 168 ? -4.268 -2.541 -14.683 1.00 91.56 168 PRO A C 1
ATOM 1335 O O . PRO A 1 168 ? -4.557 -1.758 -15.592 1.00 91.56 168 PRO A O 1
ATOM 1338 N N . PHE A 1 169 ? -3.115 -3.214 -14.659 1.00 95.06 169 PHE A N 1
ATOM 1339 C CA . PHE A 1 169 ? -2.077 -3.080 -15.660 1.00 95.06 169 PHE A CA 1
ATOM 1340 C C . PHE A 1 169 ? -1.691 -4.413 -16.285 1.00 95.06 169 PHE A C 1
ATOM 1342 O O . PHE A 1 169 ? -1.448 -5.399 -15.581 1.00 95.06 169 PHE A O 1
ATOM 1349 N N . GLU A 1 170 ? -1.476 -4.373 -17.596 1.00 93.81 170 GLU A N 1
ATOM 1350 C CA . GLU A 1 170 ? -0.565 -5.278 -18.289 1.00 93.81 170 GLU A CA 1
ATOM 1351 C C . GLU A 1 170 ? 0.788 -4.601 -18.469 1.00 93.81 170 GLU A C 1
ATOM 1353 O O . GLU A 1 170 ? 0.875 -3.413 -18.792 1.00 93.81 170 GLU A O 1
ATOM 1358 N N . VAL A 1 171 ? 1.862 -5.359 -18.255 1.00 92.88 171 VAL A N 1
ATOM 1359 C CA . VAL A 1 171 ? 3.214 -4.808 -18.229 1.00 92.88 171 VAL A CA 1
ATOM 1360 C C . VAL A 1 171 ? 4.139 -5.623 -19.116 1.00 92.88 171 VAL A C 1
ATOM 1362 O O . VAL A 1 171 ? 4.237 -6.842 -18.978 1.00 92.88 171 VAL A O 1
ATOM 1365 N N . PHE A 1 172 ? 4.861 -4.927 -19.991 1.00 90.44 172 PHE A N 1
ATOM 1366 C CA . PHE A 1 172 ? 5.773 -5.517 -20.966 1.00 90.44 172 PHE A CA 1
ATOM 1367 C C . PHE A 1 172 ? 7.166 -4.906 -20.844 1.00 90.44 172 PHE A C 1
ATOM 1369 O O . PHE A 1 172 ? 7.30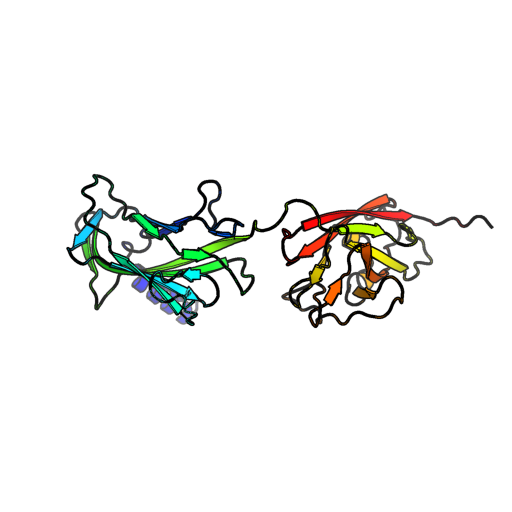9 -3.701 -20.638 1.00 90.44 172 PHE A O 1
ATOM 1376 N N . ILE A 1 173 ? 8.206 -5.721 -21.019 1.00 87.75 173 ILE A N 1
ATOM 1377 C CA . ILE A 1 173 ? 9.576 -5.220 -21.172 1.00 87.75 173 ILE A CA 1
ATOM 1378 C C . ILE A 1 173 ? 9.750 -4.782 -22.630 1.00 87.75 173 ILE A C 1
ATOM 1380 O O . ILE A 1 173 ? 9.565 -5.584 -23.543 1.00 87.75 173 ILE A O 1
ATOM 1384 N N . LEU A 1 174 ? 10.101 -3.516 -22.851 1.00 82.50 174 LEU A N 1
ATOM 1385 C CA . LEU A 1 174 ? 10.431 -2.979 -24.169 1.00 82.50 174 LEU A CA 1
ATOM 1386 C C . LEU A 1 174 ? 11.945 -3.043 -24.406 1.00 82.50 174 LEU A C 1
ATOM 1388 O O . LEU A 1 174 ? 12.729 -2.555 -23.590 1.00 82.50 174 LEU A O 1
ATOM 1392 N N . GLY A 1 175 ? 12.345 -3.568 -25.565 1.00 72.56 175 GLY A N 1
ATOM 1393 C CA . GLY A 1 175 ? 13.749 -3.719 -25.957 1.00 72.56 175 GLY A CA 1
ATOM 1394 C C . GLY A 1 175 ? 14.352 -5.058 -25.521 1.00 72.56 175 GLY A C 1
ATOM 1395 O O . GLY A 1 175 ? 13.648 -6.062 -25.445 1.00 72.56 175 GLY A O 1
ATOM 1396 N N . ASN A 1 176 ? 15.664 -5.078 -25.262 1.00 69.00 176 ASN A N 1
ATOM 1397 C CA . ASN A 1 176 ? 16.370 -6.294 -24.855 1.00 69.00 176 ASN A CA 1
ATOM 1398 C C . ASN A 1 176 ? 16.105 -6.605 -23.374 1.00 69.00 176 ASN A C 1
ATOM 1400 O O . ASN A 1 176 ? 16.514 -5.860 -22.487 1.00 69.00 176 ASN A O 1
ATOM 1404 N N . ASP A 1 177 ? 15.504 -7.765 -23.106 1.00 73.44 177 ASP A N 1
ATOM 1405 C CA . ASP A 1 177 ? 15.346 -8.368 -21.771 1.00 73.44 177 ASP A CA 1
ATOM 1406 C C . ASP A 1 177 ? 16.658 -8.975 -21.230 1.00 73.44 177 ASP A C 1
ATOM 1408 O O . ASP A 1 177 ? 16.654 -9.759 -20.278 1.00 73.44 177 ASP A O 1
ATOM 1412 N N . THR A 1 178 ? 17.785 -8.656 -21.867 1.00 84.44 178 THR A N 1
ATOM 1413 C CA . THR A 1 178 ? 19.091 -9.253 -21.618 1.00 84.44 178 THR A CA 1
ATOM 1414 C C . THR A 1 178 ? 20.113 -8.156 -21.361 1.00 84.44 178 THR A C 1
ATOM 1416 O O . THR A 1 178 ? 20.392 -7.347 -22.242 1.00 84.44 178 THR A O 1
ATOM 1419 N N . LEU A 1 179 ? 20.696 -8.160 -20.163 1.00 83.81 179 LEU A N 1
ATOM 1420 C CA . LEU A 1 179 ? 21.828 -7.317 -19.809 1.00 83.81 179 LEU A CA 1
ATOM 1421 C C . LEU A 1 179 ? 23.135 -8.005 -20.209 1.00 83.81 179 LEU A C 1
ATOM 1423 O O . LEU A 1 179 ? 23.461 -9.096 -19.730 1.00 83.81 179 LEU A O 1
ATOM 1427 N N . TYR A 1 180 ? 23.914 -7.344 -21.058 1.00 83.56 180 TYR A N 1
ATOM 1428 C CA . TYR A 1 180 ? 25.265 -7.780 -21.374 1.00 83.56 180 TYR A CA 1
ATOM 1429 C C . TYR A 1 180 ? 26.152 -7.736 -20.126 1.00 83.56 180 TYR A C 1
ATOM 1431 O O . TYR A 1 180 ? 26.235 -6.705 -19.465 1.00 83.56 180 TYR A O 1
ATOM 1439 N N . ASN A 1 181 ? 26.816 -8.852 -19.821 1.00 79.38 181 ASN A N 1
ATOM 1440 C CA . ASN A 1 181 ? 27.696 -9.027 -18.658 1.00 79.38 181 ASN A CA 1
ATOM 1441 C C . ASN A 1 181 ? 29.122 -9.471 -19.054 1.00 79.38 181 ASN A C 1
ATOM 1443 O O . ASN A 1 181 ? 29.815 -10.161 -18.296 1.00 79.38 181 ASN A O 1
ATOM 1447 N N . GLY A 1 182 ? 29.543 -9.133 -20.278 1.00 73.31 182 GLY A N 1
ATOM 1448 C CA . GLY A 1 182 ? 30.901 -9.370 -20.768 1.00 73.31 182 GLY A CA 1
ATOM 1449 C C . GLY A 1 182 ? 31.862 -8.216 -20.460 1.00 73.31 182 GLY A C 1
ATOM 1450 O O . GLY A 1 182 ? 31.503 -7.226 -19.833 1.00 73.31 182 GLY A O 1
ATOM 1451 N N . THR A 1 183 ? 33.108 -8.330 -20.922 1.00 68.75 183 THR A N 1
ATOM 1452 C CA . THR A 1 183 ? 34.216 -7.422 -20.557 1.00 68.75 183 THR A CA 1
ATOM 1453 C C . THR A 1 183 ? 34.061 -5.979 -21.042 1.00 68.75 183 THR A C 1
ATOM 1455 O O . THR A 1 183 ? 34.640 -5.085 -20.441 1.00 68.75 183 THR A O 1
ATOM 1458 N N . ALA A 1 184 ? 33.279 -5.740 -22.096 1.00 68.25 184 ALA A N 1
ATOM 1459 C CA . ALA A 1 184 ? 33.008 -4.398 -22.622 1.00 68.25 184 ALA A CA 1
ATOM 1460 C C . ALA A 1 184 ? 31.900 -3.636 -21.858 1.00 68.25 184 ALA A C 1
ATOM 1462 O O . ALA A 1 184 ? 31.560 -2.540 -22.272 1.00 68.25 184 ALA A O 1
ATOM 1463 N N . ASN A 1 185 ? 31.340 -4.229 -20.791 1.00 68.69 185 ASN A N 1
ATOM 1464 C CA . ASN A 1 185 ? 30.202 -3.785 -19.968 1.00 68.69 185 ASN A CA 1
ATOM 1465 C C . ASN A 1 185 ? 29.720 -2.331 -20.177 1.00 68.69 185 ASN A C 1
ATOM 1467 O O . ASN A 1 185 ? 30.109 -1.409 -19.454 1.00 68.69 185 ASN A O 1
ATOM 1471 N N . GLU A 1 186 ? 28.847 -2.136 -21.167 1.00 76.31 186 GLU A N 1
ATOM 1472 C CA . GLU A 1 186 ? 28.255 -0.835 -21.466 1.00 76.31 186 GLU A CA 1
ATOM 1473 C C . GLU A 1 186 ? 27.000 -0.589 -20.623 1.00 76.31 186 GLU A C 1
ATOM 1475 O O . GLU A 1 186 ? 26.283 -1.515 -20.226 1.00 76.31 186 GLU A O 1
ATOM 1480 N N . ALA A 1 187 ? 26.727 0.690 -20.359 1.00 84.69 187 ALA A N 1
ATOM 1481 C CA . ALA A 1 187 ? 25.513 1.112 -19.678 1.00 84.69 187 ALA A CA 1
ATOM 1482 C C . ALA A 1 187 ? 24.282 0.810 -20.544 1.00 84.69 187 ALA A C 1
ATOM 1484 O O . ALA A 1 187 ? 24.185 1.245 -21.688 1.00 84.69 187 ALA A O 1
ATOM 1485 N N . GLN A 1 188 ? 23.325 0.092 -19.968 1.00 84.69 188 GLN A N 1
ATOM 1486 C CA . GLN A 1 188 ? 22.106 -0.360 -20.627 1.00 84.69 188 GLN A CA 1
ATOM 1487 C C . GLN A 1 188 ? 20.869 0.274 -19.986 1.00 84.69 188 GLN A C 1
ATOM 1489 O O . GLN A 1 188 ? 20.907 0.794 -18.865 1.00 84.69 188 GLN A O 1
ATOM 1494 N N . THR A 1 189 ? 19.759 0.219 -20.715 1.00 86.75 189 THR A N 1
ATOM 1495 C CA . THR A 1 189 ? 18.472 0.766 -20.287 1.00 86.75 189 THR A CA 1
ATOM 1496 C C . THR A 1 189 ? 17.405 -0.311 -20.398 1.00 86.75 189 THR A C 1
ATOM 1498 O O . THR A 1 189 ? 17.279 -0.948 -21.441 1.00 86.75 189 THR A O 1
ATOM 1501 N N . ILE A 1 190 ? 16.617 -0.483 -19.338 1.00 86.25 190 ILE A N 1
ATOM 1502 C CA . ILE A 1 190 ? 15.413 -1.317 -19.337 1.00 86.25 190 ILE A CA 1
ATOM 1503 C C . ILE A 1 190 ? 14.203 -0.391 -19.340 1.00 86.25 190 ILE A C 1
ATOM 1505 O O . ILE A 1 190 ? 14.158 0.591 -18.597 1.00 86.25 190 ILE A O 1
ATOM 1509 N N . ARG A 1 191 ? 13.204 -0.720 -20.156 1.00 90.31 191 ARG A N 1
ATOM 1510 C CA . ARG A 1 191 ? 11.925 -0.012 -20.208 1.00 90.31 191 ARG A CA 1
ATOM 1511 C C . ARG A 1 191 ? 10.797 -0.984 -19.918 1.00 90.31 191 ARG A C 1
ATOM 1513 O O . ARG A 1 191 ? 10.718 -2.033 -20.547 1.00 90.31 191 ARG A O 1
ATOM 1520 N N . LEU A 1 192 ? 9.924 -0.625 -18.988 1.00 92.12 192 LEU A N 1
ATOM 1521 C CA . LEU A 1 192 ? 8.682 -1.336 -18.711 1.00 92.12 192 LEU A CA 1
ATOM 1522 C C . LEU A 1 192 ? 7.526 -0.488 -19.231 1.00 92.12 192 LEU A C 1
ATOM 1524 O O . LEU A 1 192 ? 7.289 0.598 -18.706 1.00 92.12 192 LEU A O 1
ATOM 1528 N N . ALA A 1 193 ? 6.822 -0.963 -20.253 1.00 94.44 193 ALA A N 1
ATOM 1529 C CA . ALA A 1 193 ? 5.550 -0.386 -20.665 1.00 94.44 193 ALA A CA 1
ATOM 1530 C C . ALA A 1 193 ? 4.462 -0.880 -19.715 1.00 94.44 193 ALA A C 1
ATOM 1532 O O . ALA A 1 193 ? 4.239 -2.082 -19.620 1.00 94.44 193 ALA A O 1
ATOM 1533 N N . ILE A 1 194 ? 3.810 0.043 -19.017 1.00 95.81 194 ILE A N 1
ATOM 1534 C CA . ILE A 1 194 ? 2.739 -0.208 -18.054 1.00 95.81 194 ILE A CA 1
ATOM 1535 C C . ILE A 1 194 ? 1.451 0.303 -18.691 1.00 95.81 194 ILE A C 1
ATOM 1537 O O . ILE A 1 194 ? 1.257 1.515 -18.807 1.00 95.81 194 ILE A O 1
ATOM 1541 N N . SER A 1 195 ? 0.614 -0.615 -19.160 1.00 96.00 195 SER A N 1
ATOM 1542 C CA . SER A 1 195 ? -0.579 -0.324 -19.957 1.00 96.00 195 SER A CA 1
ATOM 1543 C C . SER A 1 195 ? -1.826 -0.388 -19.092 1.00 96.00 195 SER A C 1
ATOM 1545 O O . SER A 1 195 ? -2.031 -1.387 -18.411 1.00 96.00 195 SER A O 1
ATOM 1547 N N . ASN A 1 196 ? -2.668 0.644 -19.136 1.00 95.81 196 ASN A N 1
ATOM 1548 C CA . ASN A 1 196 ? -3.983 0.608 -18.502 1.00 95.81 196 ASN A CA 1
ATOM 1549 C C . ASN A 1 196 ? -4.923 -0.291 -19.318 1.00 95.81 196 ASN A C 1
ATOM 1551 O O . ASN A 1 196 ? -5.330 0.080 -20.424 1.00 95.81 196 ASN A O 1
ATOM 1555 N N . THR A 1 197 ? -5.263 -1.451 -18.760 1.00 93.31 197 THR A N 1
ATOM 1556 C CA . THR A 1 197 ? -6.166 -2.440 -19.371 1.00 93.31 197 THR A CA 1
ATOM 1557 C C . THR A 1 197 ? -7.596 -2.351 -18.860 1.00 93.31 197 THR A C 1
ATOM 1559 O O . THR A 1 197 ? -8.454 -3.112 -19.297 1.00 93.31 197 THR A O 1
ATOM 1562 N N . THR A 1 198 ? -7.871 -1.417 -17.953 1.00 91.25 198 THR A N 1
ATOM 1563 C CA . THR A 1 198 ? -9.212 -1.214 -17.415 1.00 91.25 198 THR A CA 1
ATOM 1564 C C . THR A 1 198 ? -10.134 -0.591 -18.466 1.00 91.25 198 THR A C 1
ATOM 1566 O O . THR A 1 198 ? -9.698 0.009 -19.451 1.00 91.25 198 THR A O 1
ATOM 1569 N N . GLU A 1 199 ? -11.443 -0.690 -18.246 1.00 90.44 199 GLU A N 1
ATOM 1570 C CA . GLU A 1 199 ? -12.445 -0.088 -19.132 1.00 90.44 199 GLU A CA 1
ATOM 1571 C C . GLU A 1 199 ? -12.534 1.445 -19.008 1.00 90.44 199 GLU A C 1
ATOM 1573 O O . GLU A 1 199 ? -13.260 2.076 -19.781 1.00 90.44 199 GLU A O 1
ATOM 1578 N N . LEU A 1 200 ? -11.802 2.046 -18.062 1.00 92.62 200 LEU A N 1
ATOM 1579 C CA . LEU A 1 200 ? -11.879 3.457 -17.689 1.00 92.62 200 LEU A CA 1
ATOM 1580 C C . LEU A 1 200 ? -10.495 4.124 -17.685 1.00 92.62 200 LEU A C 1
ATOM 1582 O O . LEU A 1 200 ? -9.446 3.481 -17.676 1.00 92.62 200 LEU A O 1
ATOM 1586 N N . ASP A 1 201 ? -10.484 5.455 -17.675 1.00 94.94 201 ASP A N 1
ATOM 1587 C CA . ASP A 1 201 ? -9.255 6.206 -17.437 1.00 94.94 201 ASP A CA 1
ATOM 1588 C C . ASP A 1 201 ? -8.859 6.118 -15.955 1.00 94.94 201 ASP A C 1
ATOM 1590 O O . ASP A 1 201 ? -9.692 6.286 -15.061 1.00 94.94 201 ASP A O 1
ATOM 1594 N N . LEU A 1 202 ? -7.568 5.924 -15.689 1.00 93.69 202 LEU A N 1
ATOM 1595 C CA . LEU A 1 202 ? -7.021 5.897 -14.336 1.00 93.69 202 LEU A CA 1
ATOM 1596 C C . LEU A 1 202 ? -6.472 7.277 -13.962 1.00 93.69 202 LEU A C 1
ATOM 1598 O O . LEU A 1 202 ? -5.534 7.781 -14.581 1.00 93.69 202 LEU A O 1
ATOM 1602 N N . LYS A 1 203 ? -7.035 7.883 -12.914 1.00 92.44 203 LYS A N 1
ATOM 1603 C CA . LYS A 1 203 ? -6.547 9.145 -12.334 1.00 92.44 203 LYS A CA 1
ATOM 1604 C C . LYS A 1 203 ? -5.474 8.864 -11.287 1.00 92.44 203 LYS A C 1
ATOM 1606 O O . LYS A 1 203 ? -5.776 8.669 -10.116 1.00 92.44 203 LYS A O 1
ATOM 1611 N N . LEU A 1 204 ? -4.218 8.804 -11.706 1.00 90.81 204 LEU A N 1
ATOM 1612 C CA . LEU A 1 204 ? -3.096 8.504 -10.821 1.00 90.81 204 LEU A CA 1
ATOM 1613 C C . LEU A 1 204 ? -2.755 9.742 -9.991 1.00 90.81 204 LEU A C 1
ATOM 1615 O O . LEU A 1 204 ? -2.398 10.785 -10.532 1.00 90.81 204 LEU A O 1
ATOM 1619 N N . SER A 1 205 ? -2.887 9.627 -8.674 1.00 83.94 205 SER A N 1
ATOM 1620 C CA . SER A 1 205 ? -2.640 10.720 -7.736 1.00 83.94 205 SER A CA 1
ATOM 1621 C C . SER A 1 205 ? -1.145 10.964 -7.523 1.00 83.94 205 SER A C 1
ATOM 1623 O O . SER A 1 205 ? -0.286 10.178 -7.922 1.00 83.94 205 SER A O 1
ATOM 1625 N N . GLU A 1 206 ? -0.828 12.020 -6.783 1.00 80.88 206 GLU A N 1
ATOM 1626 C CA . GLU A 1 206 ? 0.539 12.320 -6.358 1.00 80.88 206 GLU A CA 1
ATOM 1627 C C . GLU A 1 206 ? 1.147 11.300 -5.367 1.00 80.88 206 GLU A C 1
ATOM 1629 O O . GLU A 1 206 ? 2.342 11.363 -5.065 1.00 80.88 206 GLU A O 1
ATOM 1634 N N . ASN A 1 207 ? 0.327 10.383 -4.840 1.00 79.75 207 ASN A N 1
ATOM 1635 C CA . ASN A 1 207 ? 0.743 9.281 -3.969 1.00 79.75 207 ASN A CA 1
ATOM 1636 C C . ASN A 1 207 ? 0.775 7.943 -4.717 1.00 79.75 207 ASN A C 1
ATOM 1638 O O . ASN A 1 207 ? 1.367 6.979 -4.225 1.00 79.75 207 ASN A O 1
ATOM 1642 N N . SER A 1 208 ? 0.176 7.885 -5.910 1.00 85.88 208 SER A N 1
ATOM 1643 C CA . SER A 1 208 ? 0.285 6.750 -6.819 1.00 85.88 208 SER A CA 1
ATOM 1644 C C . SER A 1 208 ? 1.719 6.651 -7.320 1.00 85.88 208 SER A C 1
ATOM 1646 O O . SER A 1 208 ? 2.363 7.662 -7.615 1.00 85.88 208 SER A O 1
ATOM 1648 N N . GLY A 1 209 ? 2.254 5.439 -7.405 1.00 89.44 209 GLY A N 1
ATOM 1649 C CA . GLY A 1 209 ? 3.640 5.282 -7.815 1.00 89.44 209 GLY A CA 1
ATOM 1650 C C . GLY A 1 209 ? 4.040 3.853 -8.091 1.00 89.44 209 GLY A C 1
ATOM 1651 O O . GLY A 1 209 ? 3.324 2.902 -7.779 1.00 89.44 209 GLY A O 1
ATOM 1652 N N . PHE A 1 210 ? 5.234 3.739 -8.654 1.00 91.12 210 PHE A N 1
ATOM 1653 C CA . PHE A 1 210 ? 5.815 2.483 -9.091 1.00 91.12 210 PHE A CA 1
ATOM 1654 C C . PHE A 1 210 ? 7.217 2.321 -8.512 1.00 91.12 210 PHE A C 1
ATOM 1656 O O . PHE A 1 210 ? 7.946 3.299 -8.325 1.00 91.12 210 PHE A O 1
ATOM 1663 N N . ARG A 1 211 ? 7.621 1.083 -8.260 1.00 87.94 211 ARG A N 1
ATOM 1664 C CA . ARG A 1 211 ? 8.961 0.741 -7.789 1.00 87.94 211 ARG A CA 1
ATOM 1665 C C . ARG A 1 211 ? 9.405 -0.564 -8.414 1.00 87.94 211 ARG A C 1
ATOM 1667 O O . ARG A 1 211 ? 8.590 -1.438 -8.673 1.00 87.94 211 ARG A O 1
ATOM 1674 N N . ILE A 1 212 ? 10.708 -0.716 -8.604 1.00 85.12 212 ILE A N 1
ATOM 1675 C CA . ILE A 1 212 ? 11.286 -1.989 -9.011 1.00 85.12 212 ILE A CA 1
ATOM 1676 C C . ILE A 1 212 ? 12.052 -2.582 -7.836 1.00 85.12 212 ILE A C 1
ATOM 1678 O O . ILE A 1 212 ? 12.892 -1.912 -7.237 1.00 85.12 212 ILE A O 1
ATOM 1682 N N . THR A 1 213 ? 11.753 -3.835 -7.508 1.00 82.94 213 THR A N 1
ATOM 1683 C CA . THR A 1 213 ? 12.371 -4.580 -6.405 1.00 82.94 213 THR A CA 1
ATOM 1684 C C . THR A 1 213 ? 12.908 -5.927 -6.885 1.00 82.94 213 THR A C 1
ATOM 1686 O O . THR A 1 213 ? 12.642 -6.374 -8.001 1.00 82.94 213 THR A O 1
ATOM 1689 N N . GLY A 1 214 ? 13.682 -6.603 -6.039 1.00 77.31 214 GLY A N 1
ATOM 1690 C CA . GLY A 1 214 ? 14.106 -7.983 -6.262 1.00 77.31 214 GLY A CA 1
ATOM 1691 C C . GLY A 1 214 ? 15.611 -8.170 -6.414 1.00 77.31 214 GLY A C 1
ATOM 1692 O O . GLY A 1 214 ? 16.410 -7.237 -6.361 1.00 77.31 214 GLY A O 1
ATOM 1693 N N . ASN A 1 215 ? 15.996 -9.431 -6.596 1.00 71.38 215 ASN A N 1
ATOM 1694 C CA . ASN A 1 215 ? 17.393 -9.849 -6.527 1.00 71.38 215 ASN A CA 1
ATOM 1695 C C . ASN A 1 215 ? 18.213 -9.419 -7.743 1.00 71.38 215 ASN A C 1
ATOM 1697 O O . ASN A 1 215 ? 19.433 -9.509 -7.691 1.00 71.38 215 ASN A O 1
ATOM 1701 N N . PHE A 1 216 ? 17.594 -8.910 -8.812 1.00 77.44 216 PHE A N 1
ATOM 1702 C CA . PHE A 1 216 ? 18.350 -8.400 -9.956 1.00 77.44 216 PHE A CA 1
ATOM 1703 C C . PHE A 1 216 ? 19.312 -7.258 -9.576 1.00 77.44 216 PHE A C 1
ATOM 1705 O O . PHE A 1 216 ? 20.314 -7.064 -10.248 1.00 77.44 216 PHE A O 1
ATOM 1712 N N . PHE A 1 217 ? 19.097 -6.544 -8.466 1.00 76.00 217 PHE A N 1
ATOM 1713 C CA . PHE A 1 217 ? 20.072 -5.553 -8.007 1.00 76.00 217 PHE A CA 1
ATOM 1714 C C . PHE A 1 217 ? 21.419 -6.172 -7.615 1.00 76.00 217 PHE A C 1
ATOM 1716 O O . PHE A 1 217 ? 22.444 -5.499 -7.689 1.00 76.00 217 PHE A O 1
ATOM 1723 N N . THR A 1 218 ? 21.467 -7.444 -7.203 1.00 77.38 218 THR A N 1
ATOM 1724 C CA . THR A 1 218 ? 22.718 -8.079 -6.753 1.00 77.38 218 THR A CA 1
ATOM 1725 C C . THR A 1 218 ? 23.696 -8.319 -7.900 1.00 77.38 218 THR A C 1
ATOM 1727 O O . THR A 1 218 ? 24.909 -8.257 -7.673 1.00 77.38 218 THR A O 1
ATOM 1730 N N . ILE A 1 219 ? 23.179 -8.510 -9.118 1.00 80.88 219 ILE A N 1
ATOM 1731 C CA . ILE A 1 219 ? 23.967 -8.697 -10.341 1.00 80.88 219 ILE A CA 1
ATOM 1732 C C . ILE A 1 219 ? 24.409 -7.386 -10.987 1.00 80.88 219 ILE A C 1
ATOM 1734 O O . ILE A 1 219 ? 25.160 -7.430 -11.953 1.00 80.88 219 ILE A O 1
ATOM 1738 N N . LEU A 1 220 ? 23.978 -6.233 -10.474 1.00 83.62 220 LEU A N 1
ATOM 1739 C CA . LEU A 1 220 ? 24.408 -4.928 -10.970 1.00 83.62 220 LEU A CA 1
ATOM 1740 C C . LEU A 1 220 ? 25.661 -4.438 -10.242 1.00 83.62 220 LEU A C 1
ATOM 1742 O O . LEU A 1 220 ? 25.864 -4.724 -9.054 1.00 83.62 220 LEU A O 1
ATOM 1746 N N . GLU A 1 221 ? 26.497 -3.682 -10.950 1.00 83.31 221 GLU A N 1
ATOM 1747 C CA . GLU A 1 221 ? 27.603 -2.931 -10.350 1.00 83.31 221 GLU A CA 1
ATOM 1748 C C . GLU A 1 221 ? 27.072 -1.904 -9.325 1.00 83.31 221 GLU A C 1
ATOM 1750 O O . GLU A 1 221 ? 25.919 -1.476 -9.383 1.00 83.31 221 GLU A O 1
ATOM 1755 N N . ASN A 1 222 ? 27.870 -1.561 -8.305 1.00 68.69 222 ASN A N 1
ATOM 1756 C CA . ASN A 1 222 ? 27.387 -0.750 -7.175 1.00 68.69 222 ASN A CA 1
ATOM 1757 C C . ASN A 1 222 ? 27.019 0.691 -7.571 1.00 68.69 222 ASN A C 1
ATOM 1759 O O . ASN A 1 222 ? 26.108 1.263 -6.978 1.00 68.69 222 ASN A O 1
ATOM 1763 N N . ASP A 1 223 ? 27.696 1.257 -8.565 1.00 62.69 223 ASP A N 1
ATOM 1764 C CA . ASP A 1 223 ? 27.354 2.532 -9.202 1.00 62.69 223 ASP A CA 1
ATOM 1765 C C . ASP A 1 223 ? 26.005 2.445 -9.938 1.00 62.69 223 ASP A C 1
ATOM 1767 O O . ASP A 1 223 ? 25.177 3.344 -9.812 1.00 62.69 223 ASP A O 1
ATOM 1771 N N . ALA A 1 224 ? 25.720 1.320 -10.601 1.00 60.12 224 ALA A N 1
ATOM 1772 C CA . ALA A 1 224 ? 24.441 1.057 -11.269 1.00 60.12 224 ALA A CA 1
ATOM 1773 C C . ALA A 1 224 ? 23.271 0.763 -10.304 1.00 60.12 224 ALA A C 1
ATOM 1775 O O . ALA A 1 224 ? 22.105 0.898 -10.682 1.00 60.12 224 ALA A O 1
ATOM 1776 N N . LYS A 1 225 ? 23.546 0.392 -9.043 1.00 57.59 225 LYS A N 1
ATOM 1777 C CA . LYS A 1 225 ? 22.516 0.249 -7.991 1.00 57.59 225 LYS A CA 1
ATOM 1778 C C . LYS A 1 225 ? 21.927 1.587 -7.545 1.00 57.59 225 LYS A C 1
ATOM 1780 O O . LYS A 1 225 ? 20.874 1.598 -6.906 1.00 57.59 225 LYS A O 1
ATOM 1785 N N . GLN A 1 226 ? 22.559 2.710 -7.895 1.00 53.25 226 GLN A N 1
ATOM 1786 C CA . GLN A 1 226 ? 21.981 4.039 -7.720 1.00 53.25 226 GLN A CA 1
ATOM 1787 C C . GLN A 1 226 ? 20.899 4.281 -8.780 1.00 53.25 226 GLN A C 1
ATOM 1789 O O . GLN A 1 226 ? 21.062 5.074 -9.703 1.00 53.25 226 GLN A O 1
ATOM 1794 N N . THR A 1 227 ? 19.756 3.610 -8.626 1.00 56.12 227 THR A N 1
ATOM 1795 C CA . THR A 1 227 ? 18.534 3.706 -9.455 1.00 56.12 227 THR A CA 1
ATOM 1796 C C . THR A 1 227 ? 17.885 5.104 -9.499 1.00 56.12 227 THR A C 1
ATOM 1798 O O . THR A 1 227 ? 16.700 5.248 -9.815 1.00 56.12 227 THR A O 1
ATOM 1801 N N . ASN A 1 228 ? 18.639 6.161 -9.210 1.00 57.72 228 ASN A N 1
ATOM 1802 C CA . ASN A 1 228 ? 18.252 7.561 -9.357 1.00 57.72 228 ASN A CA 1
ATOM 1803 C C . ASN A 1 228 ? 17.915 7.912 -10.814 1.00 57.72 228 ASN A C 1
ATOM 1805 O O . ASN A 1 228 ? 17.158 8.841 -11.061 1.00 57.72 228 ASN A O 1
ATOM 1809 N N . ASN A 1 229 ? 18.382 7.112 -11.776 1.00 75.56 229 ASN A N 1
ATOM 1810 C CA . ASN A 1 229 ? 18.043 7.250 -13.190 1.00 75.56 229 ASN A CA 1
ATOM 1811 C C . ASN A 1 229 ? 16.752 6.503 -13.579 1.00 75.56 229 ASN A C 1
ATOM 1813 O O . ASN A 1 229 ? 16.642 6.005 -14.701 1.00 75.56 229 ASN A O 1
ATOM 1817 N N . THR A 1 230 ? 15.792 6.392 -12.651 1.00 85.31 230 THR A N 1
ATOM 1818 C CA . THR A 1 230 ? 14.447 5.897 -12.979 1.00 85.31 230 THR A CA 1
ATOM 1819 C C . THR A 1 230 ? 13.562 7.069 -13.380 1.00 85.31 230 THR A C 1
ATOM 1821 O O . THR A 1 230 ? 13.482 8.049 -12.639 1.00 85.31 230 THR A O 1
ATOM 1824 N N . LYS A 1 231 ? 12.879 6.972 -14.519 1.00 90.31 231 LYS A N 1
ATOM 1825 C CA . LYS A 1 231 ? 11.948 7.999 -15.003 1.00 90.31 231 LYS A CA 1
ATOM 1826 C C . LYS A 1 231 ? 10.623 7.375 -15.413 1.00 90.31 231 LYS A C 1
ATOM 1828 O O . LYS A 1 231 ? 10.583 6.226 -15.847 1.00 90.31 231 LYS A O 1
ATOM 1833 N N . LEU A 1 232 ? 9.557 8.158 -15.292 1.00 93.06 232 LEU A N 1
ATOM 1834 C CA . LEU A 1 232 ? 8.286 7.879 -15.947 1.00 93.06 232 LEU A CA 1
ATOM 1835 C C . LEU A 1 232 ? 8.256 8.669 -17.249 1.00 93.06 232 LEU A C 1
ATOM 1837 O O . LEU A 1 232 ? 8.576 9.856 -17.244 1.00 93.06 232 LEU A O 1
ATOM 1841 N N . LEU A 1 233 ? 7.895 8.020 -18.347 1.00 94.38 233 LEU A N 1
ATOM 1842 C CA . LEU A 1 233 ? 7.745 8.645 -19.653 1.00 94.38 233 LEU A CA 1
ATOM 1843 C C . LEU A 1 233 ? 6.355 8.349 -20.217 1.00 94.38 233 LEU A C 1
ATOM 1845 O O . LEU A 1 233 ? 5.783 7.290 -19.954 1.00 94.38 233 LEU A O 1
ATOM 1849 N N . GLU A 1 234 ? 5.822 9.243 -21.037 1.00 92.44 234 GLU A N 1
ATOM 1850 C CA . GLU A 1 234 ? 4.663 8.923 -21.871 1.00 92.44 234 GLU A CA 1
ATOM 1851 C C . GLU A 1 234 ? 5.068 7.918 -22.957 1.00 92.44 234 GLU A C 1
ATOM 1853 O O . GLU A 1 234 ? 6.091 8.096 -23.619 1.00 92.44 234 GLU A O 1
ATOM 1858 N N . HIS A 1 235 ? 4.276 6.864 -23.178 1.00 88.12 235 HIS A N 1
ATOM 1859 C CA . HIS A 1 235 ? 4.681 5.782 -24.083 1.00 88.12 235 HIS A CA 1
ATOM 1860 C C . HIS A 1 235 ? 4.839 6.212 -25.548 1.00 88.12 235 HIS A C 1
ATOM 1862 O O . HIS A 1 235 ? 5.748 5.746 -26.225 1.00 88.12 235 HIS A O 1
ATOM 1868 N N . GLN A 1 236 ? 3.980 7.104 -26.048 1.00 83.88 236 GLN A N 1
ATOM 1869 C CA . GLN A 1 236 ? 4.003 7.501 -27.463 1.00 83.88 236 GLN A CA 1
ATOM 1870 C C . GLN A 1 236 ? 5.101 8.519 -27.781 1.00 83.88 236 GLN A C 1
ATOM 1872 O O . GLN A 1 236 ? 5.709 8.471 -28.846 1.00 83.88 236 GLN A O 1
ATOM 1877 N N . THR A 1 237 ? 5.333 9.461 -26.872 1.00 87.38 237 THR A N 1
ATOM 1878 C CA . THR A 1 237 ? 6.183 10.635 -27.103 1.00 87.38 237 THR A CA 1
ATOM 1879 C C . THR A 1 237 ? 7.535 10.523 -26.400 1.00 87.38 237 THR A C 1
ATOM 1881 O O . THR A 1 237 ? 8.429 11.315 -26.689 1.00 87.38 237 THR A O 1
ATOM 1884 N N . PHE A 1 238 ? 7.699 9.557 -25.485 1.00 87.88 238 PHE A N 1
ATOM 1885 C CA . PHE A 1 238 ? 8.867 9.400 -24.610 1.00 87.88 238 PHE A CA 1
ATOM 1886 C C . PHE A 1 238 ? 9.206 10.674 -23.817 1.00 87.88 238 PHE A C 1
ATOM 1888 O O . PHE A 1 238 ? 10.338 10.869 -23.369 1.00 87.88 238 PHE A O 1
ATOM 1895 N N . THR A 1 239 ? 8.224 11.554 -23.625 1.00 91.94 239 THR A N 1
ATOM 1896 C CA . THR A 1 239 ? 8.366 12.766 -22.821 1.00 91.94 239 THR A CA 1
ATOM 1897 C C . THR A 1 239 ? 8.366 12.399 -21.347 1.00 91.94 239 THR A C 1
ATOM 1899 O O . THR A 1 239 ? 7.636 11.510 -20.913 1.00 91.94 239 THR A O 1
ATOM 1902 N N . ALA A 1 240 ? 9.197 13.076 -20.557 1.00 92.44 240 ALA A N 1
ATOM 1903 C CA . ALA A 1 240 ? 9.266 12.819 -19.128 1.00 92.44 240 ALA A CA 1
ATOM 1904 C C . ALA A 1 240 ? 7.976 13.260 -18.425 1.00 92.44 240 ALA A C 1
ATOM 1906 O O . ALA A 1 240 ? 7.581 14.424 -18.499 1.00 92.44 240 ALA A O 1
ATOM 1907 N N . ILE A 1 241 ? 7.367 12.334 -17.691 1.00 93.38 241 ILE A N 1
ATOM 1908 C CA . ILE A 1 241 ? 6.288 12.613 -16.754 1.00 93.38 241 ILE A CA 1
ATOM 1909 C C . ILE A 1 241 ? 6.939 13.072 -15.442 1.00 93.38 241 ILE A C 1
ATOM 1911 O O . ILE A 1 241 ? 7.746 12.330 -14.871 1.00 93.38 241 ILE A O 1
ATOM 1915 N N . PRO A 1 242 ? 6.622 14.280 -14.942 1.00 91.12 242 PRO A N 1
ATOM 1916 C CA . PRO A 1 242 ? 7.198 14.774 -13.699 1.00 91.12 242 PRO A CA 1
ATOM 1917 C C . PRO A 1 242 ? 6.869 13.857 -12.515 1.00 91.12 242 PRO A C 1
ATOM 1919 O O . PRO A 1 242 ? 5.701 13.588 -12.218 1.00 91.12 242 PRO A O 1
ATOM 1922 N N . ALA A 1 243 ? 7.910 13.401 -11.823 1.00 88.00 243 ALA A N 1
ATOM 1923 C CA . ALA A 1 243 ? 7.820 12.519 -10.668 1.00 88.00 243 ALA A CA 1
ATOM 1924 C C . ALA A 1 243 ? 8.466 13.173 -9.439 1.00 88.00 243 ALA A C 1
ATOM 1926 O O . ALA A 1 243 ? 9.411 13.956 -9.565 1.00 88.00 243 ALA A O 1
ATOM 1927 N N . LYS A 1 244 ? 7.955 12.855 -8.246 1.00 83.44 244 LYS A N 1
ATOM 1928 C CA . LYS A 1 244 ? 8.539 13.295 -6.977 1.00 83.44 244 LYS A CA 1
ATOM 1929 C C . LYS A 1 244 ? 9.953 12.713 -6.830 1.00 83.44 244 LYS A C 1
ATOM 1931 O O . LYS A 1 244 ? 10.180 11.565 -7.226 1.00 83.44 244 LYS A O 1
ATOM 1936 N N . PRO A 1 245 ? 10.907 13.474 -6.265 1.00 70.19 245 PRO A N 1
ATOM 1937 C CA . PRO A 1 245 ? 12.233 12.945 -5.980 1.00 70.19 245 PRO A CA 1
ATOM 1938 C C . PRO A 1 245 ? 12.125 11.779 -4.992 1.00 70.19 245 PRO A C 1
ATOM 1940 O O . PRO A 1 245 ? 11.398 11.867 -4.002 1.00 70.19 245 PRO A O 1
ATOM 1943 N N . LYS A 1 246 ? 12.860 10.695 -5.262 1.00 67.88 246 LYS A N 1
ATOM 1944 C CA . LYS A 1 246 ? 12.995 9.579 -4.318 1.00 67.88 246 LYS A CA 1
ATOM 1945 C C . LYS A 1 246 ? 13.649 10.091 -3.032 1.00 67.88 246 LYS A C 1
ATOM 1947 O O . LYS A 1 246 ? 14.615 10.852 -3.098 1.00 67.88 246 LYS A O 1
ATOM 1952 N N . SER A 1 247 ? 13.148 9.662 -1.880 1.00 61.56 247 SER A N 1
ATOM 1953 C CA . SER A 1 247 ? 13.757 9.933 -0.575 1.00 61.56 247 SER A CA 1
ATOM 1954 C C . SER A 1 247 ? 14.179 8.624 0.090 1.00 61.56 247 SER A C 1
ATOM 1956 O O . SER A 1 247 ? 13.779 7.541 -0.333 1.00 61.56 247 SER A O 1
ATOM 1958 N N . THR A 1 248 ? 14.984 8.710 1.149 1.00 55.81 248 THR A N 1
ATOM 1959 C CA . THR A 1 248 ? 15.321 7.549 1.992 1.00 55.81 248 THR A CA 1
ATOM 1960 C C . THR A 1 248 ? 14.092 6.888 2.613 1.00 55.81 248 THR A C 1
ATOM 1962 O O . THR A 1 248 ? 14.124 5.690 2.870 1.00 55.81 248 THR A O 1
ATOM 1965 N N . ASP A 1 249 ? 13.010 7.650 2.791 1.00 49.59 249 ASP A N 1
ATOM 1966 C CA . ASP A 1 249 ? 11.763 7.188 3.404 1.00 49.59 249 ASP A CA 1
ATOM 1967 C C . ASP A 1 249 ? 10.721 6.732 2.362 1.00 49.59 249 ASP A C 1
ATOM 1969 O O . ASP A 1 249 ? 9.715 6.122 2.716 1.00 49.59 249 ASP A O 1
ATOM 1973 N N . ASN A 1 250 ? 10.937 7.023 1.071 1.00 59.31 250 ASN A N 1
ATOM 1974 C CA . ASN A 1 250 ? 10.058 6.618 -0.025 1.00 59.31 250 ASN A CA 1
ATOM 1975 C C . ASN A 1 250 ? 10.855 6.440 -1.326 1.00 59.31 250 ASN A C 1
ATOM 1977 O O . ASN A 1 250 ? 11.178 7.397 -2.034 1.00 59.31 250 ASN A O 1
ATOM 1981 N N . ASP A 1 251 ? 11.129 5.185 -1.661 1.00 71.00 251 ASP A N 1
ATOM 1982 C CA . ASP A 1 251 ? 11.862 4.773 -2.858 1.00 71.00 251 ASP A CA 1
ATOM 1983 C C . ASP A 1 251 ? 10.956 4.544 -4.086 1.00 71.00 251 ASP A C 1
ATOM 1985 O O . ASP A 1 251 ? 11.453 4.243 -5.180 1.00 71.00 251 ASP A O 1
ATOM 1989 N N . PHE A 1 252 ? 9.637 4.728 -3.936 1.00 80.50 252 PHE A N 1
ATOM 1990 C CA . PHE A 1 252 ? 8.697 4.737 -5.056 1.00 80.50 252 PHE A CA 1
ATOM 1991 C C . PHE A 1 252 ? 8.863 5.987 -5.917 1.00 80.50 252 PHE A C 1
ATOM 1993 O O . PHE A 1 252 ? 9.005 7.107 -5.428 1.00 80.50 252 PHE A O 1
ATOM 2000 N N . LEU A 1 253 ? 8.743 5.793 -7.227 1.00 86.69 253 LEU A N 1
ATOM 2001 C CA . LEU A 1 253 ? 8.619 6.871 -8.192 1.00 86.69 253 LEU A CA 1
ATOM 2002 C C . LEU A 1 253 ? 7.145 7.293 -8.272 1.00 86.69 253 LEU A C 1
ATOM 2004 O O . LEU A 1 253 ? 6.363 6.714 -9.028 1.00 86.69 253 LEU A O 1
ATOM 2008 N N . CYS A 1 254 ? 6.764 8.253 -7.429 1.00 87.06 254 CYS A N 1
ATOM 2009 C CA . CYS A 1 254 ? 5.412 8.816 -7.375 1.00 87.06 254 CYS A CA 1
ATOM 2010 C C . CYS A 1 254 ? 5.252 9.995 -8.341 1.00 87.06 254 CYS A C 1
ATOM 2012 O O . CYS A 1 254 ? 6.215 10.711 -8.614 1.00 87.06 254 CYS A O 1
ATOM 2014 N N . PHE A 1 255 ? 4.036 10.246 -8.821 1.00 88.12 255 PHE A N 1
ATOM 2015 C CA . PHE A 1 255 ? 3.762 11.401 -9.682 1.00 88.12 255 PHE A CA 1
ATOM 2016 C C . PHE A 1 255 ? 3.877 12.723 -8.907 1.00 88.12 255 PHE A C 1
ATOM 2018 O O . PHE A 1 255 ? 3.534 12.802 -7.729 1.00 88.12 255 PHE A O 1
ATOM 2025 N N . GLN A 1 256 ? 4.350 13.789 -9.561 1.00 89.69 256 GLN A N 1
ATOM 2026 C CA . GLN A 1 256 ? 4.419 15.118 -8.932 1.00 89.69 256 GLN A CA 1
ATOM 2027 C C . GLN A 1 256 ? 3.041 15.787 -8.806 1.00 89.69 256 GLN A C 1
ATOM 2029 O O . GLN A 1 256 ? 2.827 16.606 -7.918 1.00 89.69 256 GLN A O 1
ATOM 2034 N N . LYS A 1 257 ? 2.122 15.453 -9.709 1.00 88.56 257 LYS A N 1
ATOM 2035 C CA . LYS A 1 257 ? 0.737 15.929 -9.754 1.00 88.56 257 LYS A CA 1
ATOM 2036 C C . LYS A 1 257 ? -0.150 14.813 -10.291 1.00 88.56 257 LYS A C 1
ATOM 2038 O O . LYS A 1 257 ? 0.375 13.826 -10.801 1.00 88.56 257 LYS A O 1
ATOM 2043 N N . GLU A 1 258 ? -1.466 14.996 -10.223 1.00 90.50 258 GLU A N 1
ATOM 2044 C CA . GLU A 1 258 ? -2.403 14.056 -10.840 1.00 90.50 258 GLU A CA 1
ATOM 2045 C C . GLU A 1 258 ? -2.050 13.819 -12.320 1.00 90.50 258 GLU A C 1
ATOM 2047 O O . GLU A 1 258 ? -1.829 14.766 -13.085 1.00 90.50 258 GLU A O 1
ATOM 2052 N N . TYR A 1 259 ? -1.973 12.546 -12.705 1.00 94.56 259 TYR A N 1
ATOM 2053 C CA . TYR A 1 259 ? -1.700 12.092 -14.060 1.00 94.56 259 TYR A CA 1
ATOM 2054 C C . TYR A 1 259 ? -2.846 11.204 -14.544 1.00 94.56 259 TYR A C 1
ATOM 2056 O O . TYR A 1 259 ? -3.163 10.184 -13.934 1.00 94.56 259 TYR A O 1
ATOM 2064 N N . LEU A 1 260 ? -3.468 11.589 -15.658 1.00 95.25 260 LEU A N 1
ATOM 2065 C CA . LEU A 1 260 ? -4.551 10.821 -16.262 1.00 95.25 260 LEU A CA 1
ATOM 2066 C C . LEU A 1 260 ? -3.975 9.792 -17.237 1.00 95.25 260 LEU A C 1
ATOM 2068 O O . LEU A 1 260 ? -3.599 10.137 -18.359 1.00 95.25 260 LEU A O 1
ATOM 2072 N N . LEU A 1 261 ? -3.938 8.529 -16.821 1.00 95.50 261 LEU A N 1
ATOM 2073 C CA . LEU A 1 261 ? -3.575 7.420 -17.691 1.00 95.50 261 LEU A CA 1
ATOM 2074 C C . LEU A 1 261 ? -4.824 6.906 -18.413 1.00 95.50 261 LEU A C 1
ATOM 2076 O O . LEU A 1 261 ? -5.650 6.192 -17.839 1.00 95.50 261 LEU A O 1
ATOM 2080 N N . LYS A 1 262 ? -4.959 7.280 -19.686 1.00 95.62 262 LYS A N 1
ATOM 2081 C CA . LYS A 1 262 ? -6.133 6.939 -20.493 1.00 95.62 262 LYS A CA 1
ATOM 2082 C C . LYS A 1 262 ? -6.277 5.434 -20.697 1.00 95.62 262 LYS A C 1
ATOM 2084 O O . LYS A 1 262 ? -5.276 4.712 -20.770 1.00 95.62 262 LYS A O 1
ATOM 2089 N N . LYS A 1 263 ? -7.515 4.978 -20.859 1.00 94.88 263 LYS A N 1
ATOM 2090 C CA . LYS A 1 263 ? -7.833 3.608 -21.269 1.00 94.88 263 LYS A CA 1
ATOM 2091 C C . LYS A 1 263 ? -7.005 3.194 -22.486 1.00 94.88 263 LYS A C 1
ATOM 2093 O O . LYS A 1 263 ? -6.938 3.930 -23.472 1.00 94.88 263 LYS A O 1
ATOM 2098 N N . GLY A 1 264 ? -6.402 2.007 -22.426 1.00 92.44 264 GLY A N 1
ATOM 2099 C CA . GLY A 1 264 ? -5.653 1.418 -23.540 1.00 92.44 264 GLY A CA 1
ATOM 2100 C C . GLY A 1 264 ? -4.349 2.142 -23.883 1.00 92.44 264 GLY A C 1
ATOM 2101 O O . GLY A 1 264 ? -3.732 1.845 -24.903 1.00 92.44 264 GLY A O 1
ATOM 2102 N N . THR A 1 265 ? -3.924 3.100 -23.058 1.00 94.75 265 THR A N 1
ATOM 2103 C CA . THR A 1 265 ? -2.631 3.772 -23.197 1.00 94.75 265 THR A CA 1
ATOM 2104 C C . THR A 1 265 ? -1.652 3.294 -22.135 1.00 94.75 265 THR A C 1
ATOM 2106 O O . THR A 1 265 ? -2.037 2.684 -21.134 1.00 94.75 265 THR A O 1
ATOM 2109 N N . SER A 1 266 ? -0.373 3.582 -22.361 1.00 95.56 266 SER A N 1
ATOM 2110 C CA . SER A 1 266 ? 0.706 3.133 -21.491 1.00 95.56 266 SER A CA 1
ATOM 2111 C C . SER A 1 266 ? 1.572 4.301 -21.033 1.00 95.56 266 SER A C 1
ATOM 2113 O O . SER A 1 266 ? 1.748 5.295 -21.744 1.00 95.56 266 SER A O 1
ATOM 2115 N N . ILE A 1 267 ? 2.174 4.142 -19.862 1.00 96.12 267 ILE A N 1
ATOM 2116 C CA . ILE A 1 267 ? 3.376 4.881 -19.463 1.00 96.12 267 ILE A CA 1
ATOM 2117 C C . ILE A 1 267 ? 4.583 3.953 -19.561 1.00 96.12 267 ILE A C 1
ATOM 2119 O O . ILE A 1 267 ? 4.446 2.731 -19.541 1.00 96.12 267 ILE A O 1
ATOM 2123 N N . ILE A 1 268 ? 5.776 4.525 -19.645 1.00 94.69 268 ILE A N 1
ATOM 2124 C CA . ILE A 1 268 ? 7.032 3.785 -19.593 1.00 94.69 268 ILE A CA 1
ATOM 2125 C C . ILE A 1 268 ? 7.726 4.102 -18.279 1.00 94.69 268 ILE A C 1
ATOM 2127 O O . ILE A 1 268 ? 8.033 5.258 -18.002 1.00 94.69 268 ILE A O 1
ATOM 2131 N N . MET A 1 269 ? 8.041 3.072 -17.503 1.00 92.62 269 MET A N 1
ATOM 2132 C CA . MET A 1 269 ? 9.071 3.168 -16.479 1.00 92.62 269 MET A CA 1
ATOM 2133 C C . MET A 1 269 ? 10.417 2.814 -17.108 1.00 92.62 269 MET A C 1
ATOM 2135 O O . MET A 1 269 ? 10.655 1.671 -17.496 1.00 92.62 269 MET A O 1
ATOM 2139 N N . GLU A 1 270 ? 11.299 3.800 -17.221 1.00 90.38 270 GLU A N 1
ATOM 2140 C CA . GLU A 1 270 ? 12.655 3.632 -17.736 1.00 90.38 270 GLU A CA 1
ATOM 2141 C C . GLU A 1 270 ? 13.646 3.571 -16.575 1.00 90.38 270 GLU A C 1
ATOM 2143 O O . GLU A 1 270 ? 13.639 4.455 -15.722 1.00 90.38 270 GLU A O 1
ATOM 2148 N N . ILE A 1 271 ? 14.524 2.566 -16.568 1.00 87.19 271 ILE A N 1
ATOM 2149 C CA . ILE A 1 271 ? 15.720 2.526 -15.724 1.00 87.19 271 ILE A CA 1
ATOM 2150 C C . ILE A 1 271 ? 16.937 2.552 -16.642 1.00 87.19 271 ILE A C 1
ATOM 2152 O O . ILE A 1 271 ? 17.145 1.616 -17.414 1.00 87.19 271 ILE A O 1
ATOM 2156 N N . SER A 1 272 ? 17.750 3.599 -16.551 1.00 86.12 272 SER A N 1
ATOM 2157 C CA . SER A 1 272 ? 18.959 3.754 -17.371 1.00 86.12 272 SER A CA 1
ATOM 2158 C C . SER A 1 272 ? 20.242 3.664 -16.543 1.00 86.12 272 SER A C 1
ATOM 2160 O O . SER A 1 272 ? 20.223 3.780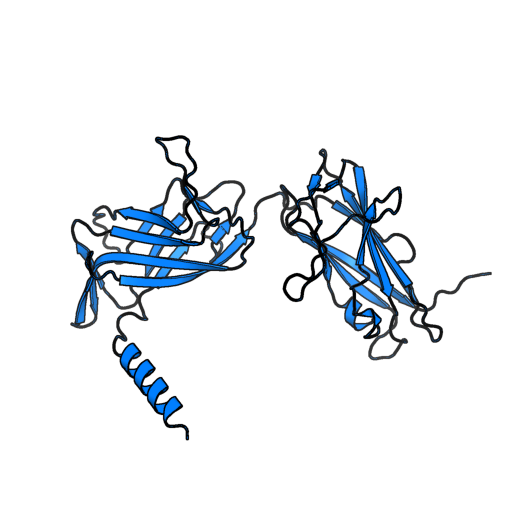 -15.316 1.00 86.12 272 SER A O 1
ATOM 2162 N N . GLY A 1 273 ? 21.374 3.455 -17.221 1.00 84.25 273 GLY A N 1
ATOM 2163 C CA . GLY A 1 273 ? 22.687 3.375 -16.573 1.00 84.25 273 GLY A CA 1
ATOM 2164 C C . GLY A 1 273 ? 22.993 2.014 -15.945 1.00 84.25 273 GLY A C 1
ATOM 2165 O O . GLY A 1 273 ? 23.862 1.917 -15.084 1.00 84.25 273 GLY A O 1
ATOM 2166 N N . LEU A 1 274 ? 22.276 0.963 -16.346 1.00 85.56 274 LEU A N 1
ATOM 2167 C CA . LEU A 1 274 ? 22.429 -0.373 -15.788 1.00 85.56 274 LEU A CA 1
ATOM 2168 C C . LEU A 1 274 ? 23.684 -1.046 -16.338 1.00 85.56 274 LEU A C 1
ATOM 2170 O O . LEU A 1 274 ? 23.827 -1.207 -17.546 1.00 85.56 274 LEU A O 1
ATOM 2174 N N . LYS A 1 275 ? 24.564 -1.488 -15.445 1.00 87.06 275 LYS A N 1
ATOM 2175 C CA . LYS A 1 275 ? 25.750 -2.278 -15.780 1.00 87.06 275 LYS A CA 1
ATOM 2176 C C . LYS A 1 275 ? 25.722 -3.577 -14.996 1.00 87.06 275 LYS A C 1
ATOM 2178 O O . LYS A 1 275 ? 25.625 -3.557 -13.766 1.00 87.06 275 LYS A O 1
ATOM 2183 N N . ALA A 1 276 ? 25.774 -4.704 -15.698 1.00 86.00 276 ALA A N 1
ATOM 2184 C CA . ALA A 1 276 ? 25.790 -6.013 -15.059 1.00 86.00 276 ALA A CA 1
ATOM 2185 C C . ALA A 1 276 ? 27.223 -6.369 -14.664 1.00 86.00 276 ALA A C 1
ATOM 2187 O O . ALA A 1 276 ? 28.147 -6.191 -15.447 1.00 86.00 276 ALA A O 1
ATOM 2188 N N . LYS A 1 277 ? 27.426 -6.908 -13.465 1.00 85.56 277 LYS A N 1
ATOM 2189 C CA . LYS A 1 277 ? 28.725 -7.447 -13.054 1.00 85.56 277 LYS A CA 1
ATOM 2190 C C . LYS A 1 277 ? 29.179 -8.515 -14.043 1.00 85.56 277 LYS A C 1
ATOM 2192 O O . LYS A 1 277 ? 28.367 -9.318 -14.504 1.00 85.56 277 LYS A O 1
ATOM 2197 N N . GLN A 1 278 ? 30.484 -8.571 -14.293 1.00 86.25 278 GLN A N 1
ATOM 2198 C CA . GLN A 1 278 ? 31.074 -9.622 -15.114 1.00 86.25 278 GLN A CA 1
ATOM 2199 C C . GLN A 1 278 ? 30.671 -11.016 -14.605 1.00 86.25 278 GLN A C 1
ATOM 2201 O O . GLN A 1 278 ? 30.682 -11.275 -13.397 1.00 86.25 278 GLN A O 1
ATOM 2206 N N . SER A 1 279 ? 30.339 -11.915 -15.537 1.00 82.12 279 SER A N 1
ATOM 2207 C CA . SER A 1 279 ? 29.965 -13.296 -15.215 1.00 82.12 279 SER A CA 1
ATOM 2208 C C . SER A 1 279 ? 31.053 -13.989 -14.386 1.00 82.12 279 SER A C 1
ATOM 2210 O O . SER A 1 279 ? 32.199 -14.105 -14.820 1.00 82.12 279 SER A O 1
ATOM 2212 N N . ALA A 1 280 ? 30.674 -14.504 -13.220 1.00 81.06 280 ALA A N 1
ATOM 2213 C CA . ALA A 1 280 ? 31.542 -15.243 -12.302 1.00 81.06 280 ALA A CA 1
ATOM 2214 C C . ALA A 1 280 ? 30.715 -16.294 -11.541 1.00 81.06 280 ALA A C 1
ATOM 2216 O O . ALA A 1 280 ? 29.494 -16.171 -11.505 1.00 81.06 280 ALA A O 1
ATOM 2217 N N . PRO A 1 281 ? 31.320 -17.290 -10.866 1.00 80.06 281 PRO A N 1
ATOM 2218 C CA . PRO A 1 281 ? 30.556 -18.265 -10.078 1.00 80.06 281 PRO A CA 1
ATOM 2219 C C . PRO A 1 281 ? 29.617 -17.632 -9.036 1.00 80.06 281 PRO A C 1
ATOM 2221 O O . PRO A 1 281 ? 28.528 -18.143 -8.800 1.00 80.06 281 PRO A O 1
ATOM 2224 N N . ALA A 1 282 ? 30.003 -16.490 -8.456 1.00 76.69 282 ALA A N 1
ATOM 2225 C CA . ALA A 1 282 ? 29.173 -15.742 -7.509 1.00 76.69 282 ALA A CA 1
ATOM 2226 C C . ALA A 1 282 ? 28.000 -14.979 -8.164 1.00 76.69 282 ALA A C 1
ATOM 2228 O O . ALA A 1 282 ? 27.037 -14.656 -7.478 1.00 76.69 282 ALA A O 1
ATOM 2229 N N . ASN A 1 283 ? 28.075 -14.680 -9.468 1.00 75.56 283 ASN A N 1
ATOM 2230 C CA . ASN A 1 283 ? 27.037 -13.999 -10.254 1.00 75.56 283 ASN A CA 1
ATOM 2231 C C . ASN A 1 283 ? 26.998 -14.628 -11.664 1.00 75.56 283 ASN A C 1
ATOM 2233 O O . ASN A 1 283 ? 27.578 -14.065 -12.602 1.00 75.56 283 ASN A O 1
ATOM 2237 N N . PRO A 1 284 ? 26.437 -15.841 -11.809 1.00 80.75 284 PRO A N 1
ATOM 2238 C CA . PRO A 1 284 ? 26.460 -16.552 -13.082 1.00 80.75 284 PRO A CA 1
ATOM 2239 C C . PRO A 1 284 ? 25.670 -15.814 -14.175 1.00 80.75 284 PRO A C 1
ATOM 2241 O O . PRO A 1 284 ? 24.858 -14.932 -13.918 1.00 80.75 284 PRO A O 1
ATOM 2244 N N . SER A 1 285 ? 25.892 -16.178 -15.435 1.00 84.88 285 SER A N 1
ATOM 2245 C CA . SER A 1 285 ? 24.957 -15.770 -16.488 1.00 84.88 285 SER A CA 1
ATOM 2246 C C . SER A 1 285 ? 23.650 -16.548 -16.321 1.00 84.88 285 SER A C 1
ATOM 2248 O O . SER A 1 285 ? 23.688 -17.752 -16.063 1.00 84.88 285 SER A O 1
ATOM 2250 N N . GLY A 1 286 ? 22.500 -15.890 -16.436 1.00 85.56 286 GLY A N 1
ATOM 2251 C CA . GLY A 1 286 ? 21.219 -16.550 -16.195 1.00 85.56 286 GLY A CA 1
ATOM 2252 C C . GLY A 1 286 ? 20.033 -15.600 -16.126 1.00 85.56 286 GLY A C 1
ATOM 2253 O O . GLY A 1 286 ? 20.143 -14.422 -16.447 1.00 85.56 286 GLY A O 1
ATOM 2254 N N . ALA A 1 287 ? 18.881 -16.129 -15.718 1.00 86.38 287 ALA A N 1
ATOM 2255 C CA . ALA A 1 287 ? 17.660 -15.355 -15.527 1.00 86.38 287 ALA A CA 1
ATOM 2256 C C . ALA A 1 287 ? 17.516 -14.928 -14.060 1.00 86.38 287 ALA A C 1
ATOM 2258 O O . ALA A 1 287 ? 17.501 -15.762 -13.155 1.00 86.38 287 ALA A O 1
ATOM 2259 N N . TYR A 1 288 ? 17.364 -13.628 -13.838 1.00 85.00 288 TYR A N 1
ATOM 2260 C CA . TYR A 1 288 ? 17.278 -13.010 -12.523 1.00 85.00 288 TYR A CA 1
ATOM 2261 C C . TYR A 1 288 ? 15.901 -12.385 -12.323 1.00 85.00 288 TYR A C 1
ATOM 2263 O O . TYR A 1 288 ? 15.511 -11.514 -13.103 1.00 85.00 288 TYR A O 1
ATOM 2271 N N . PRO A 1 289 ? 15.141 -12.810 -11.299 1.00 85.06 289 PRO A N 1
ATOM 2272 C CA . PRO A 1 289 ? 13.817 -12.270 -11.072 1.00 85.06 289 PRO A CA 1
ATOM 2273 C C . PRO A 1 289 ? 13.883 -10.854 -10.499 1.00 85.06 289 PRO A C 1
ATOM 2275 O O . PRO A 1 289 ? 14.685 -10.551 -9.608 1.00 85.06 289 PRO A O 1
ATOM 2278 N N . PHE A 1 290 ? 12.964 -10.019 -10.962 1.00 86.00 290 PHE A N 1
ATOM 2279 C CA . PHE A 1 290 ? 12.648 -8.728 -10.369 1.00 86.00 290 PHE A CA 1
ATOM 2280 C C . PHE A 1 290 ? 11.135 -8.525 -10.361 1.00 86.00 290 PHE A C 1
ATOM 2282 O O . PHE A 1 290 ? 10.394 -9.290 -10.980 1.00 86.00 290 PHE A O 1
ATOM 2289 N N . TYR A 1 291 ? 10.676 -7.517 -9.635 1.00 88.75 291 TYR A N 1
ATOM 2290 C CA . TYR A 1 291 ? 9.267 -7.180 -9.534 1.00 88.75 291 TYR A CA 1
ATOM 2291 C C . TYR A 1 291 ? 9.058 -5.716 -9.886 1.00 88.75 291 TYR A C 1
ATOM 2293 O O . TYR A 1 291 ? 9.848 -4.871 -9.473 1.00 88.75 291 TYR A O 1
ATOM 2301 N N . LEU A 1 292 ? 7.986 -5.427 -10.619 1.00 91.19 292 LEU A N 1
ATOM 2302 C CA . LEU A 1 292 ? 7.387 -4.099 -10.642 1.00 91.19 292 LEU A CA 1
ATOM 2303 C C . LEU A 1 292 ? 6.308 -4.071 -9.566 1.00 91.19 292 LEU A C 1
ATOM 2305 O O . LEU A 1 292 ? 5.343 -4.827 -9.645 1.00 91.19 292 LEU A O 1
ATOM 2309 N N . GLU A 1 293 ? 6.473 -3.212 -8.578 1.00 91.25 293 GLU A N 1
ATOM 2310 C CA . GLU A 1 293 ? 5.485 -2.932 -7.547 1.00 91.25 293 GLU A CA 1
ATOM 2311 C C . GLU A 1 293 ? 4.751 -1.637 -7.887 1.00 91.25 293 GLU A C 1
ATOM 2313 O O . GLU A 1 293 ? 5.366 -0.674 -8.350 1.00 91.25 293 GLU A O 1
ATOM 2318 N N . TYR A 1 294 ? 3.447 -1.603 -7.638 1.00 91.06 294 TYR A N 1
ATOM 2319 C CA . TYR A 1 294 ? 2.617 -0.413 -7.784 1.00 91.06 294 TYR A CA 1
ATOM 2320 C C . TYR A 1 294 ? 1.814 -0.179 -6.508 1.00 91.06 294 TYR A C 1
ATOM 2322 O O . TYR A 1 294 ? 1.406 -1.128 -5.831 1.00 91.06 294 TYR A O 1
ATOM 2330 N N . LYS A 1 295 ? 1.594 1.095 -6.177 1.00 87.38 295 LYS A N 1
ATOM 2331 C CA . LYS A 1 295 ? 0.831 1.487 -4.991 1.00 87.38 295 LYS A CA 1
ATOM 2332 C C . LYS A 1 295 ? -0.160 2.603 -5.262 1.00 87.38 295 LYS A C 1
ATOM 2334 O O . LYS A 1 295 ? 0.056 3.420 -6.162 1.00 87.38 295 LYS A O 1
ATOM 2339 N N . ASN A 1 296 ? -1.188 2.657 -4.420 1.00 81.75 296 ASN A N 1
ATOM 2340 C CA . ASN A 1 296 ? -2.170 3.732 -4.346 1.00 81.75 296 ASN A CA 1
ATOM 2341 C C . ASN A 1 296 ? -2.836 3.998 -5.705 1.00 81.75 296 ASN A C 1
ATOM 2343 O O . ASN A 1 296 ? -2.987 5.149 -6.117 1.00 81.75 296 ASN A O 1
ATOM 2347 N N . ILE A 1 297 ? -3.180 2.935 -6.439 1.00 88.31 297 ILE A N 1
ATOM 2348 C CA . ILE A 1 297 ? -3.926 3.038 -7.698 1.00 88.31 297 ILE A CA 1
ATOM 2349 C C . ILE A 1 297 ? -5.417 3.060 -7.346 1.00 88.31 297 ILE A C 1
ATOM 2351 O O . ILE A 1 297 ? -5.884 2.127 -6.693 1.00 88.31 297 ILE A O 1
ATOM 2355 N N . PRO A 1 298 ? -6.182 4.102 -7.718 1.00 78.62 298 PRO A N 1
ATOM 2356 C CA . PRO A 1 298 ? -7.568 4.221 -7.276 1.00 78.62 298 PRO A CA 1
ATOM 2357 C C . PRO A 1 298 ? -8.413 3.019 -7.695 1.00 78.62 298 PRO A C 1
ATOM 2359 O O . PRO A 1 298 ? -8.464 2.690 -8.875 1.00 78.62 298 PRO A O 1
ATOM 2362 N N . GLY A 1 299 ? -9.087 2.391 -6.731 1.00 78.94 299 GLY A N 1
ATOM 2363 C CA . GLY A 1 299 ? -9.933 1.220 -6.980 1.00 78.94 299 GLY A CA 1
ATOM 2364 C C . GLY A 1 299 ? -9.185 -0.115 -7.064 1.00 78.94 299 GLY A C 1
ATOM 2365 O O . GLY A 1 299 ? -9.834 -1.135 -7.268 1.00 78.94 299 GLY A O 1
ATOM 2366 N N . TYR A 1 300 ? -7.865 -0.142 -6.848 1.00 82.00 300 TYR A N 1
ATOM 2367 C CA . TYR A 1 300 ? -7.045 -1.355 -6.937 1.00 82.00 300 TYR A CA 1
ATOM 2368 C C . TYR A 1 300 ? -6.133 -1.520 -5.722 1.00 82.00 300 TYR A C 1
ATOM 2370 O O . TYR A 1 300 ? -5.603 -0.547 -5.184 1.00 82.00 300 TYR A O 1
ATOM 2378 N N . ARG A 1 301 ? -5.905 -2.773 -5.318 1.00 80.38 301 ARG A N 1
ATOM 2379 C CA . ARG A 1 301 ? -4.947 -3.092 -4.252 1.00 80.38 301 ARG A CA 1
ATOM 2380 C C . ARG A 1 301 ? -3.523 -2.787 -4.692 1.00 80.38 301 ARG A C 1
ATOM 2382 O O . ARG A 1 301 ? -3.182 -2.935 -5.863 1.00 80.38 301 ARG A O 1
ATOM 2389 N N . ASN A 1 302 ? -2.659 -2.457 -3.734 1.00 83.94 302 ASN A N 1
ATOM 2390 C CA . ASN A 1 302 ? -1.218 -2.445 -3.974 1.00 83.94 302 ASN A CA 1
ATOM 2391 C C . ASN A 1 302 ? -0.780 -3.831 -4.455 1.00 83.94 302 ASN A C 1
ATOM 2393 O O . ASN A 1 302 ? -1.178 -4.852 -3.889 1.00 83.94 302 ASN A O 1
ATOM 2397 N N . GLY A 1 303 ? 0.045 -3.871 -5.493 1.00 84.56 303 GLY A N 1
ATOM 2398 C CA . GLY A 1 303 ? 0.374 -5.123 -6.154 1.00 84.56 303 GLY A CA 1
ATOM 2399 C C . GLY A 1 303 ? 1.802 -5.172 -6.652 1.00 84.56 303 GLY A C 1
ATOM 2400 O O . GLY A 1 303 ? 2.540 -4.185 -6.637 1.00 84.56 303 GLY A O 1
ATOM 2401 N N . LYS A 1 304 ? 2.202 -6.373 -7.074 1.00 87.56 304 LYS A N 1
ATOM 2402 C CA . LYS A 1 304 ? 3.514 -6.621 -7.662 1.00 87.56 304 LYS A CA 1
ATOM 2403 C C . LYS A 1 304 ? 3.437 -7.643 -8.783 1.00 87.56 304 LYS A C 1
ATOM 2405 O O . LYS A 1 304 ? 2.780 -8.672 -8.647 1.00 87.56 304 LYS A O 1
ATOM 2410 N N . MET A 1 305 ? 4.160 -7.386 -9.862 1.00 86.00 305 MET A N 1
ATOM 2411 C CA . MET A 1 305 ? 4.237 -8.247 -11.040 1.00 86.00 305 MET A CA 1
ATOM 2412 C C . MET A 1 305 ? 5.669 -8.743 -11.205 1.00 86.00 305 MET A C 1
ATOM 2414 O O . MET A 1 305 ? 6.608 -7.954 -11.118 1.00 86.00 305 MET A O 1
ATOM 2418 N N . LYS A 1 306 ? 5.847 -10.055 -11.395 1.00 87.94 306 LYS A N 1
ATOM 2419 C CA . LYS A 1 306 ? 7.167 -10.691 -11.497 1.00 87.94 306 LYS A CA 1
ATOM 2420 C C . LYS A 1 306 ? 7.654 -10.713 -12.942 1.00 87.94 306 LYS A C 1
ATOM 2422 O O . LYS A 1 306 ? 6.948 -11.180 -13.828 1.00 87.94 306 LYS A O 1
ATOM 2427 N N . PHE A 1 307 ? 8.910 -10.344 -13.132 1.00 87.69 307 PHE A N 1
ATOM 2428 C CA . PHE A 1 307 ? 9.626 -10.407 -14.399 1.00 87.69 307 PHE A CA 1
ATOM 2429 C C . PHE A 1 307 ? 10.968 -11.103 -14.217 1.00 87.69 307 PHE A C 1
ATOM 2431 O O . PHE A 1 307 ? 11.398 -11.389 -13.096 1.00 87.69 307 PHE A O 1
ATOM 2438 N N . HIS A 1 308 ? 11.639 -11.362 -15.334 1.00 87.31 308 HIS A N 1
ATOM 2439 C CA . HIS A 1 308 ? 13.008 -11.850 -15.343 1.00 87.31 308 HIS A CA 1
ATOM 2440 C C . HIS A 1 308 ? 13.840 -10.976 -16.269 1.00 87.31 308 HIS A C 1
ATOM 2442 O O . HIS A 1 308 ? 13.407 -10.662 -17.375 1.00 87.31 308 HIS A O 1
ATOM 2448 N N . ILE A 1 309 ? 15.036 -10.618 -15.815 1.00 85.69 309 ILE A N 1
ATOM 2449 C CA . ILE A 1 309 ? 16.081 -10.067 -16.667 1.00 85.69 309 ILE A CA 1
ATOM 2450 C C . ILE A 1 309 ? 17.123 -11.155 -16.894 1.00 85.69 309 ILE A C 1
ATOM 2452 O O . ILE A 1 309 ? 17.541 -11.830 -15.950 1.00 85.69 309 ILE A O 1
ATOM 2456 N N . LYS A 1 310 ? 17.517 -11.379 -18.140 1.00 87.75 310 LYS A N 1
ATOM 2457 C CA . LYS A 1 310 ? 18.587 -12.317 -18.469 1.00 87.75 310 LYS A CA 1
ATOM 2458 C C . LYS A 1 310 ? 19.930 -11.604 -18.416 1.00 87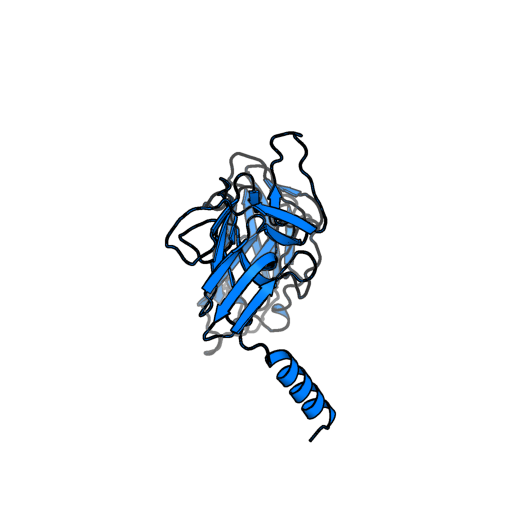.75 310 LYS A C 1
ATOM 2460 O O . LYS A 1 310 ? 20.017 -10.404 -18.655 1.00 87.75 310 LYS A O 1
ATOM 2465 N N . THR A 1 311 ? 20.988 -12.346 -18.138 1.00 85.56 311 THR A N 1
ATOM 2466 C CA . THR A 1 311 ? 22.367 -11.904 -18.338 1.00 85.56 311 THR A CA 1
ATOM 2467 C C . THR A 1 311 ? 23.074 -12.855 -19.291 1.00 85.56 311 THR A C 1
ATOM 2469 O O . THR A 1 311 ? 22.901 -14.073 -19.204 1.00 85.56 311 THR A O 1
ATOM 2472 N N . GLY A 1 312 ? 23.861 -12.315 -20.220 1.00 77.88 312 GLY A N 1
ATOM 2473 C CA . GLY A 1 312 ? 24.622 -13.135 -21.162 1.00 77.88 312 GLY A CA 1
ATOM 2474 C C . GLY A 1 312 ? 25.368 -12.340 -22.232 1.00 77.88 312 GLY A C 1
ATOM 2475 O O . GLY A 1 312 ? 25.238 -11.121 -22.340 1.00 77.88 312 GLY A O 1
ATOM 2476 N N . LYS A 1 313 ? 26.157 -13.049 -23.051 1.00 63.75 313 LYS A N 1
ATOM 2477 C CA . LYS A 1 313 ? 26.781 -12.475 -24.251 1.00 63.75 313 LYS A CA 1
ATOM 2478 C C . LYS A 1 313 ? 25.735 -12.344 -25.357 1.00 63.75 313 LYS A C 1
ATOM 2480 O O . LYS A 1 313 ? 25.182 -13.346 -25.799 1.00 63.75 313 LYS A O 1
ATOM 2485 N N . ILE A 1 314 ? 25.501 -11.117 -25.815 1.00 57.31 314 ILE A N 1
ATOM 2486 C CA . ILE A 1 314 ? 24.696 -10.849 -27.006 1.00 57.31 314 ILE A CA 1
ATOM 2487 C C . ILE A 1 314 ? 25.600 -11.126 -28.210 1.00 57.31 314 ILE A C 1
ATOM 2489 O O . ILE A 1 314 ? 26.569 -10.404 -28.437 1.00 57.31 314 ILE A O 1
ATOM 2493 N N . PHE A 1 315 ? 25.330 -12.202 -28.946 1.00 47.72 315 PHE A N 1
ATOM 2494 C CA . PHE A 1 315 ? 25.963 -12.438 -30.239 1.00 47.72 315 PHE A CA 1
ATOM 2495 C C . PHE A 1 315 ? 25.098 -11.765 -31.301 1.00 47.72 315 PHE A C 1
ATOM 2497 O O . PHE A 1 315 ? 24.010 -12.246 -31.607 1.00 47.72 315 PHE A O 1
ATOM 2504 N N . TYR A 1 316 ? 25.563 -10.648 -31.852 1.00 43.81 316 TYR A N 1
ATOM 2505 C CA . TYR A 1 316 ? 25.010 -10.148 -33.105 1.00 43.81 316 TYR A CA 1
ATOM 2506 C C . TYR A 1 316 ? 25.540 -11.051 -34.227 1.00 43.81 316 TYR A C 1
ATOM 2508 O O . TYR A 1 316 ? 26.757 -11.169 -34.383 1.00 43.81 316 TYR A O 1
ATOM 2516 N N . SER A 1 317 ? 24.663 -11.719 -34.982 1.00 33.44 317 SER A N 1
ATOM 2517 C CA . SER A 1 317 ? 25.066 -12.226 -36.296 1.00 33.44 317 SER A CA 1
ATOM 2518 C C . SER A 1 317 ? 25.160 -11.028 -37.237 1.00 33.44 317 SER A C 1
ATOM 2520 O O . SER A 1 317 ? 24.185 -10.284 -37.354 1.00 33.44 317 SER A O 1
ATOM 2522 N N . LEU A 1 318 ? 26.331 -10.832 -37.845 1.00 35.34 318 LEU A N 1
ATOM 2523 C CA . LEU A 1 318 ? 26.529 -9.900 -38.959 1.00 35.34 318 LEU A CA 1
ATOM 2524 C C . LEU A 1 318 ? 25.698 -10.319 -40.175 1.00 35.34 318 LEU A C 1
ATOM 2526 O O . LEU A 1 318 ? 25.605 -11.546 -40.412 1.00 35.34 318 LEU A O 1
#

Sequence (318 aa):
ENLVNTSIGKHLTLLSKSTLIDTVSFALSNNSAFDKLVIENDPKPLSFELLPGEMTIERQDNSAAKLKVKKGFFQYSAVQTNNTEESDDLHISFGFKNQNTENTNL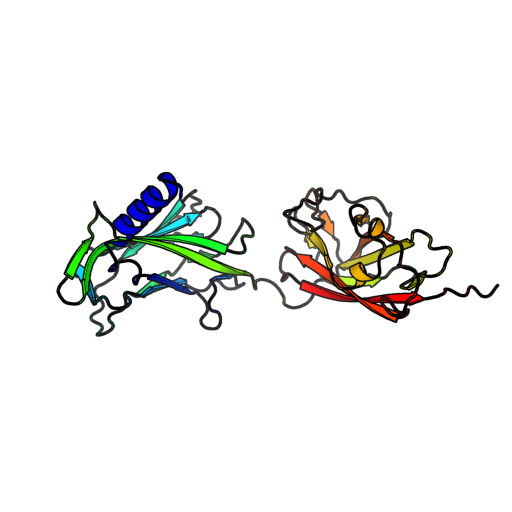TAVLNDLSIVNRLDQERILVQLEMYNITLTKDEFSKTYTKSQPLIIDKVFEIMDIRGENESPFEVFILGNDTLYNGTANEAQTIRLAISNTTELDLKLSENSGFRITGNFFTILENDAKQTNNTKLLEHQTFTAIPAKPKSTDNDFLCFQKEYLLKKGTSIIMEISGLKAKQSAPANPSGAYPFYLEYKNIPGYRNGKMKFHIKTGKIFYSL

Radius of gyration: 27.38 Å; chains: 1; bounding box: 62×35×86 Å

pLDDT: mean 76.33, std 15.74, range [33.44, 96.12]

Secondary structure (DSSP, 8-state):
--HHHHHHHHHHHHHTS-TTTTT-EEEEES-TT-SSEEE-SSPPPEEEEEE-TT-EEEEEEEEEEEEEEETTSEEE--TTT------SEEEEEEE------S--S-EEEETTEEE--TT--SEEEEEEEEEEEEEEETTEEEEEBTTB-EEEEEEEEEEE--SBSS-SEEEEEES-SEEE-STT---EEEEEEEEE-SSS-EEE-TT-EEEEESGGGGGB-TTTT-GGGEEEEETTT-PEEPBPPPBTTB-SEEBSS-EEE-TT-EEEEEEEEE-BPPPBTTB-SSEEEEEEEEE--TTB--EEEEEEEEEE------